Protein AF-A0A7C6W7N5-F1 (afdb_monomer_lite)

Sequence (291 aa):
MKKDTYYFSHDYNSRNDIKIQALLVEHGSAGYGVYWVIVEILHEEKARKLKLDDLTFVAIARQASTSVEQVKAIVECCLKYELFVEDEGCFFSKRVLGNIDKRIDISEKRAKAGRISAKKRKKTTSAKDNATSVEQNPTKESKVKESKVNSIVDTNVSTSDAAHPTQEKIDYRAIINFFNEETQGVFGKLVYPISDNRKKSILARIEDFGKDGFAEMVRKASRSDFLKGKVSDNFVAKFDWMIEPDNFQKILEGNYDNRIKGYGADNQSGDEELMQHIKQGIARGLQESAT

Radius of gyration: 30.44 Å; chains: 1; bounding box: 102×56×73 Å

pLDDT: mean 78.79, std 21.89, range [28.17, 97.81]

Secondary structure (DSSP, 8-state):
--------PPPTTGGGSHHHHHHHHHHHHHHHHHHHHHHHHHHH-TTS-EESSHHHHHHHHHHHTS-HHHHHHHHHHHHHTTSSEEETTEEE-HHHHHHHHHHHHHHHHHHHHHHHHHHHHHHHHTTTTTS----------------------------------------HHHHHHHHHHHHTTTT----SSPPHHHHHHHHHHHHHHHHHHHHHHHHHHHH-TTTTTSS-TT----H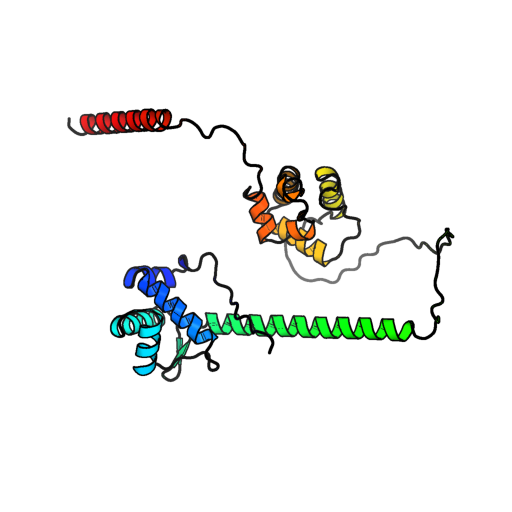HHHTSHHHHHHHHTTTTSPPP----S--SHHHHHHHHHHHHHHHHHHHHT--

Structure (mmCIF, N/CA/C/O backbone):
data_AF-A0A7C6W7N5-F1
#
_entry.id   AF-A0A7C6W7N5-F1
#
loop_
_atom_site.group_PDB
_atom_site.id
_atom_site.type_symbol
_atom_site.label_atom_id
_atom_site.label_alt_id
_atom_site.label_comp_id
_atom_site.label_asym_id
_atom_site.label_entity_id
_atom_site.label_seq_id
_atom_site.pdbx_PDB_ins_code
_atom_site.Cartn_x
_atom_site.Cartn_y
_atom_site.Cartn_z
_atom_site.occupancy
_atom_site.B_iso_or_equiv
_atom_site.auth_seq_id
_atom_site.auth_comp_id
_atom_site.auth_asym_id
_atom_site.auth_atom_id
_atom_site.pdbx_PDB_model_num
ATOM 1 N N . MET A 1 1 ? 20.834 18.553 7.197 1.00 41.00 1 MET A N 1
ATOM 2 C CA . M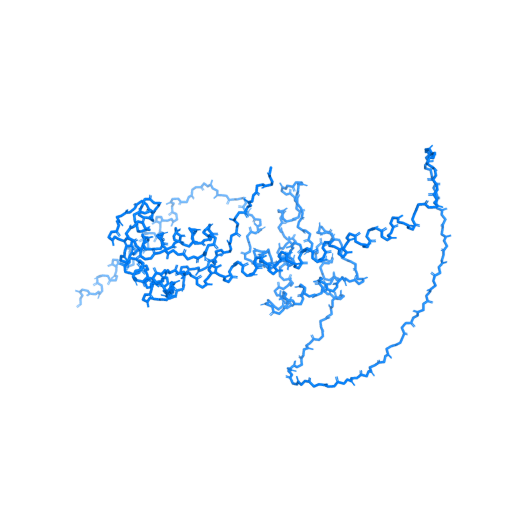ET A 1 1 ? 20.496 17.114 7.299 1.00 41.00 1 MET A CA 1
ATOM 3 C C . MET A 1 1 ? 19.563 16.762 6.152 1.00 41.00 1 MET A C 1
ATOM 5 O O . MET A 1 1 ? 18.696 17.573 5.846 1.00 41.00 1 MET A O 1
ATOM 9 N N . LYS A 1 2 ? 19.758 15.625 5.469 1.00 41.66 2 LYS A N 1
ATOM 10 C CA . LYS A 1 2 ? 18.753 15.142 4.508 1.00 41.66 2 LYS A CA 1
ATOM 11 C C . LYS A 1 2 ? 17.470 14.853 5.287 1.00 41.66 2 LYS A C 1
ATOM 13 O O . LYS A 1 2 ? 17.540 14.265 6.357 1.00 41.66 2 LYS A O 1
ATOM 18 N N . LYS A 1 3 ? 16.338 15.333 4.778 1.00 39.22 3 LYS A N 1
ATOM 19 C CA . LYS A 1 3 ? 15.025 15.102 5.377 1.00 39.22 3 LYS A CA 1
ATOM 20 C C . LYS A 1 3 ? 14.677 13.633 5.149 1.00 39.22 3 LYS A C 1
ATOM 22 O O . LYS A 1 3 ? 14.491 13.228 4.000 1.00 39.22 3 LYS A O 1
ATOM 27 N N . ASP A 1 4 ? 14.663 12.840 6.213 1.00 51.91 4 ASP A N 1
ATOM 28 C CA . ASP A 1 4 ? 14.217 11.455 6.121 1.00 51.91 4 ASP A CA 1
ATOM 29 C C . ASP A 1 4 ? 12.744 11.457 5.705 1.00 51.91 4 ASP A C 1
ATOM 31 O O . ASP A 1 4 ? 11.907 12.143 6.291 1.00 51.91 4 ASP A O 1
ATOM 35 N N . THR A 1 5 ? 12.446 10.771 4.603 1.00 53.56 5 THR A N 1
ATOM 36 C CA . THR A 1 5 ? 11.080 10.630 4.096 1.00 53.56 5 THR A CA 1
ATOM 37 C C . THR A 1 5 ? 10.565 9.276 4.554 1.00 53.56 5 THR A C 1
ATOM 39 O O . THR A 1 5 ? 10.989 8.235 4.048 1.00 53.56 5 THR A O 1
ATOM 42 N N . TYR A 1 6 ? 9.674 9.287 5.539 1.00 66.12 6 TYR A N 1
ATOM 43 C CA . TYR A 1 6 ? 9.113 8.083 6.137 1.00 66.12 6 TYR A CA 1
ATOM 44 C C . TYR A 1 6 ? 7.903 7.615 5.316 1.00 66.12 6 TYR A C 1
ATOM 46 O O . TYR A 1 6 ? 6.769 7.971 5.600 1.00 66.12 6 TYR A O 1
ATOM 54 N N . TYR A 1 7 ? 8.149 6.833 4.260 1.00 70.06 7 TYR A N 1
ATOM 55 C CA . TYR A 1 7 ? 7.098 6.256 3.407 1.00 70.06 7 TYR A CA 1
ATOM 56 C C . TYR A 1 7 ? 7.029 4.735 3.557 1.00 70.06 7 TYR A C 1
ATOM 58 O O . TYR A 1 7 ? 7.998 4.035 3.246 1.00 70.06 7 TYR A O 1
ATOM 66 N N . PHE A 1 8 ? 5.926 4.184 4.074 1.00 72.44 8 PHE A N 1
ATOM 67 C CA . PHE A 1 8 ? 5.654 2.737 4.040 1.00 72.44 8 PHE A CA 1
ATOM 68 C C . PHE A 1 8 ? 4.462 2.437 3.134 1.00 72.44 8 PHE A C 1
ATOM 70 O O . PHE A 1 8 ? 3.580 3.270 2.953 1.00 72.44 8 PHE A O 1
ATOM 77 N N . SER A 1 9 ? 4.448 1.235 2.558 1.00 67.44 9 SER A N 1
ATOM 78 C CA . SER A 1 9 ? 3.340 0.786 1.724 1.00 67.44 9 SER A CA 1
ATOM 79 C C . SER A 1 9 ? 2.097 0.535 2.578 1.00 67.44 9 SER A C 1
ATOM 81 O O . SER A 1 9 ? 2.103 -0.293 3.499 1.00 67.44 9 SER A O 1
ATOM 83 N N . HIS A 1 10 ? 1.021 1.232 2.237 1.00 70.94 10 HIS A N 1
ATOM 84 C CA . HIS A 1 10 ? -0.330 0.907 2.663 1.00 70.94 10 HIS A CA 1
ATOM 85 C C . HIS A 1 10 ? -0.983 0.076 1.556 1.00 70.94 10 HIS A C 1
ATOM 87 O O . HIS A 1 10 ? -0.873 0.419 0.378 1.00 70.94 10 HIS A O 1
ATOM 93 N N . ASP A 1 11 ? -1.642 -1.024 1.914 1.00 71.12 11 ASP A N 1
ATOM 94 C CA . ASP A 1 11 ? -2.265 -1.882 0.906 1.00 71.12 11 ASP A CA 1
ATOM 95 C C . ASP A 1 11 ? -3.484 -1.158 0.340 1.00 71.12 11 ASP A C 1
ATOM 97 O O . ASP A 1 11 ? -4.287 -0.616 1.099 1.00 71.12 11 ASP A O 1
ATOM 101 N N . TYR A 1 12 ? -3.633 -1.144 -0.983 1.00 63.97 12 TYR A N 1
ATOM 102 C CA . TYR A 1 12 ? -4.755 -0.472 -1.648 1.00 63.97 12 TYR A CA 1
ATOM 103 C C . TYR A 1 12 ? -6.120 -0.953 -1.114 1.00 63.97 12 TYR A C 1
ATOM 105 O O . TYR A 1 12 ? -7.027 -0.152 -0.912 1.00 63.97 12 TYR A O 1
ATOM 113 N N . ASN A 1 13 ? -6.212 -2.243 -0.771 1.00 75.69 13 ASN A N 1
ATOM 114 C CA . ASN A 1 13 ? -7.407 -2.899 -0.242 1.00 75.69 13 ASN A CA 1
ATOM 115 C C . ASN A 1 13 ? -7.267 -3.317 1.232 1.00 75.69 13 ASN A C 1
ATOM 117 O O . ASN A 1 13 ? -7.861 -4.314 1.629 1.00 75.69 13 ASN A O 1
ATOM 121 N N . SER A 1 14 ? -6.500 -2.594 2.060 1.00 76.06 14 SER A N 1
ATOM 122 C CA . SER A 1 14 ? -6.325 -2.956 3.484 1.00 76.06 14 SER A CA 1
ATOM 123 C C . SER A 1 14 ? -7.652 -3.102 4.239 1.00 76.06 14 SER A C 1
ATOM 125 O O . SER A 1 14 ? -7.761 -3.911 5.153 1.00 76.06 14 SER A O 1
ATOM 127 N N . ARG A 1 15 ? -8.686 -2.360 3.820 1.00 78.44 15 ARG A N 1
ATOM 128 C CA . ARG A 1 15 ? -10.040 -2.473 4.370 1.00 78.44 15 ARG A CA 1
ATOM 129 C C . ARG A 1 15 ? -10.672 -3.835 4.110 1.00 78.44 15 ARG A C 1
ATOM 131 O O . ARG A 1 15 ? -11.497 -4.234 4.907 1.00 78.44 15 ARG A O 1
ATOM 138 N N . ASN A 1 16 ? -10.309 -4.546 3.046 1.00 83.12 16 ASN A N 1
ATOM 139 C CA . ASN A 1 16 ? -10.903 -5.843 2.704 1.00 83.12 16 ASN A CA 1
ATOM 140 C C . ASN A 1 16 ? -10.276 -7.015 3.480 1.00 83.12 16 ASN A C 1
ATOM 142 O O . ASN A 1 16 ? -10.734 -8.145 3.331 1.00 83.12 16 ASN A O 1
ATOM 146 N N . ASP A 1 17 ? -9.239 -6.775 4.289 1.00 88.12 17 ASP A N 1
ATOM 147 C CA . ASP A 1 17 ? -8.687 -7.796 5.181 1.00 88.12 17 ASP A CA 1
ATOM 148 C C . ASP A 1 17 ? -9.747 -8.204 6.217 1.00 88.12 17 ASP A C 1
ATOM 150 O O . ASP A 1 17 ? -10.338 -7.351 6.879 1.00 88.12 17 ASP A O 1
ATOM 154 N N . ILE A 1 18 ? -9.983 -9.509 6.373 1.00 90.69 18 ILE A N 1
ATOM 155 C CA . ILE A 1 18 ? -11.010 -10.065 7.269 1.00 90.69 18 ILE A CA 1
ATOM 156 C C . ILE A 1 18 ? -10.797 -9.604 8.721 1.00 90.69 18 ILE A C 1
ATOM 158 O O . ILE A 1 18 ? -11.766 -9.320 9.421 1.00 90.69 18 ILE A O 1
ATOM 162 N N . LYS A 1 19 ? -9.543 -9.467 9.171 1.00 93.25 19 LYS A N 1
ATOM 163 C CA . LYS A 1 19 ? -9.202 -8.995 10.523 1.00 93.25 19 LYS A CA 1
ATOM 164 C C . LYS A 1 19 ? -9.544 -7.515 10.698 1.00 93.25 19 LYS A C 1
ATOM 166 O O . LYS A 1 19 ? -10.045 -7.105 11.742 1.00 93.25 19 LYS A O 1
ATOM 171 N N . ILE A 1 20 ? -9.321 -6.718 9.654 1.00 93.50 20 ILE A N 1
ATOM 172 C CA . ILE A 1 20 ? -9.689 -5.298 9.627 1.00 93.50 20 ILE A CA 1
ATOM 173 C C . ILE A 1 20 ? -11.208 -5.122 9.530 1.00 93.50 20 ILE A C 1
ATOM 175 O O . ILE A 1 20 ? -11.759 -4.244 10.188 1.00 93.50 20 ILE A O 1
ATOM 179 N N . GLN A 1 21 ? -11.899 -5.966 8.765 1.00 92.94 21 GLN A N 1
ATOM 180 C CA . GLN A 1 21 ? -13.362 -5.999 8.715 1.00 92.94 21 GLN A CA 1
ATOM 181 C C . GLN A 1 21 ? -13.957 -6.347 10.083 1.00 92.94 21 GLN A C 1
ATOM 183 O O . GLN A 1 21 ? -14.880 -5.673 10.530 1.00 92.94 21 GLN A O 1
ATOM 188 N N . ALA A 1 22 ? -13.390 -7.325 10.795 1.00 94.00 22 ALA A N 1
ATOM 189 C CA . ALA A 1 22 ? -13.811 -7.653 12.156 1.00 94.00 22 ALA A CA 1
ATOM 190 C C . ALA A 1 22 ? -13.631 -6.461 13.116 1.00 94.00 22 ALA A C 1
ATOM 192 O O . ALA A 1 22 ? -14.546 -6.126 13.868 1.00 94.00 22 ALA A O 1
ATOM 193 N N . LEU A 1 23 ? -12.499 -5.753 13.023 1.00 95.31 23 LEU A N 1
ATOM 194 C CA . LEU A 1 23 ? -12.259 -4.527 13.789 1.00 95.31 23 LEU A CA 1
ATOM 195 C C . LEU A 1 23 ? -13.272 -3.415 13.454 1.00 95.31 23 LEU A C 1
ATOM 197 O O . LEU A 1 23 ? -13.742 -2.710 14.348 1.00 95.31 23 LEU A O 1
ATOM 201 N N . LEU A 1 24 ? -13.622 -3.260 12.174 1.00 93.88 24 LEU A N 1
ATOM 202 C CA . LEU A 1 24 ? -14.628 -2.302 11.708 1.00 93.88 24 LEU A CA 1
ATOM 203 C C . LEU A 1 24 ? -16.029 -2.634 12.235 1.00 93.88 24 LEU A C 1
ATOM 205 O O . LEU A 1 24 ? -16.777 -1.715 12.554 1.00 93.88 24 LEU A O 1
ATOM 209 N N . VAL A 1 25 ? -16.387 -3.914 12.350 1.00 95.06 25 VAL A N 1
ATOM 210 C CA . VAL A 1 25 ? -17.680 -4.333 12.915 1.00 95.06 25 VAL A CA 1
ATOM 211 C C . VAL A 1 25 ? -17.770 -3.983 14.404 1.00 95.06 25 VAL A C 1
ATOM 213 O O . VAL A 1 25 ? -18.805 -3.485 14.839 1.00 95.06 25 VAL A O 1
ATOM 216 N N . GLU A 1 26 ? -16.703 -4.198 15.181 1.00 94.94 26 GLU A N 1
ATOM 217 C CA . GLU A 1 26 ? -16.727 -3.963 16.635 1.00 94.94 26 GLU A CA 1
ATOM 218 C C . GLU A 1 26 ? -16.552 -2.489 17.026 1.00 94.94 26 GLU A C 1
ATOM 220 O O . GLU A 1 26 ? -17.187 -2.013 17.966 1.00 94.94 26 GLU A O 1
ATOM 225 N N . HIS A 1 27 ? -15.698 -1.751 16.314 1.00 95.25 27 HIS A N 1
ATOM 226 C CA . HIS A 1 27 ? -15.277 -0.403 16.716 1.00 95.25 27 HIS A CA 1
ATOM 227 C C . HIS A 1 27 ? -15.507 0.671 15.645 1.00 95.25 27 HIS A C 1
ATOM 229 O O . HIS A 1 27 ? -15.129 1.834 15.836 1.00 95.25 27 HIS A O 1
ATOM 235 N N . GLY A 1 28 ? -16.117 0.312 14.513 1.00 93.88 28 GLY A N 1
ATOM 236 C CA . GLY A 1 28 ? -16.382 1.227 13.410 1.00 93.88 28 GLY A CA 1
ATOM 237 C C . GLY A 1 28 ? -15.113 1.854 12.829 1.00 93.88 28 GLY A C 1
ATOM 238 O O . GLY A 1 28 ? -13.989 1.373 12.996 1.00 93.88 28 GLY A O 1
ATOM 239 N N . SER A 1 29 ? -15.288 2.999 12.171 1.00 92.75 29 SER A N 1
ATOM 240 C CA . SER A 1 29 ? -14.180 3.773 11.596 1.00 92.75 29 SER A CA 1
ATOM 241 C C . SER A 1 29 ? -13.164 4.249 12.641 1.00 92.75 29 SER A C 1
ATOM 243 O O . SER A 1 29 ? -12.000 4.451 12.299 1.00 92.75 29 SER A O 1
ATOM 245 N N . ALA A 1 30 ? -13.579 4.406 13.904 1.00 94.06 30 ALA A N 1
ATOM 246 C CA . ALA A 1 30 ? -12.682 4.770 14.998 1.00 94.06 30 ALA A CA 1
ATOM 247 C C . ALA A 1 30 ? -11.653 3.661 15.266 1.00 94.06 30 ALA A C 1
ATOM 249 O O . ALA A 1 30 ? -10.465 3.956 15.365 1.00 94.06 30 ALA A O 1
ATOM 250 N N . GLY A 1 31 ? -12.083 2.392 15.277 1.00 95.31 31 GLY A N 1
ATOM 251 C CA . GLY A 1 31 ? -11.190 1.231 15.359 1.00 95.31 31 GLY A CA 1
ATOM 252 C C . GLY A 1 31 ? -10.128 1.235 14.267 1.00 95.31 31 GLY A C 1
ATOM 253 O O . GLY A 1 31 ? -8.932 1.155 14.545 1.00 95.31 31 GLY A O 1
ATOM 254 N N . TYR A 1 32 ? -10.568 1.418 13.021 1.00 94.44 32 TYR A N 1
ATOM 255 C CA . TYR A 1 32 ? -9.675 1.499 11.866 1.00 94.44 32 TYR A CA 1
ATOM 256 C C . TYR A 1 32 ? -8.672 2.656 11.979 1.00 94.44 32 TYR A C 1
ATOM 258 O O . TYR A 1 32 ? -7.483 2.464 11.736 1.00 94.44 32 TYR A O 1
ATOM 266 N N . GLY A 1 33 ? -9.132 3.847 12.370 1.00 94.62 33 GLY A N 1
ATOM 267 C CA . GLY A 1 33 ? -8.269 5.016 12.551 1.00 94.62 33 GLY A CA 1
ATOM 268 C C . GLY A 1 33 ? -7.218 4.808 13.642 1.00 94.62 33 GLY A C 1
ATOM 269 O O . GLY A 1 33 ? -6.033 5.021 13.398 1.00 94.62 33 GLY A O 1
ATOM 270 N N . VAL A 1 34 ? -7.632 4.327 14.817 1.00 96.81 34 VAL A N 1
ATOM 271 C CA . VAL A 1 34 ? -6.728 4.046 15.946 1.00 96.81 34 VAL A CA 1
ATOM 272 C C . VAL A 1 34 ? -5.697 2.981 15.573 1.00 96.81 34 VAL A C 1
ATOM 274 O O . VAL A 1 34 ? -4.518 3.154 15.874 1.00 96.81 34 VAL A O 1
ATOM 277 N N . TYR A 1 35 ? -6.098 1.919 14.867 1.00 95.69 35 TYR A N 1
ATOM 278 C CA . TYR A 1 35 ? -5.165 0.912 14.357 1.00 95.69 35 TYR A CA 1
ATOM 279 C C . TYR A 1 35 ? -4.052 1.543 13.506 1.00 95.69 35 TYR A C 1
ATOM 281 O O . TYR A 1 35 ? -2.876 1.250 13.725 1.00 95.69 35 TYR A O 1
ATOM 289 N N . TRP A 1 36 ? -4.395 2.443 12.577 1.00 94.00 36 TRP A N 1
ATOM 290 C CA . TRP A 1 36 ? -3.395 3.111 11.738 1.00 94.00 36 TRP A CA 1
ATOM 291 C C . TRP A 1 36 ? -2.496 4.065 12.516 1.00 94.00 36 TRP A C 1
ATOM 293 O O . TRP A 1 36 ? -1.286 4.023 12.307 1.00 94.00 36 TRP A O 1
ATOM 303 N N . VAL A 1 37 ? -3.042 4.829 13.466 1.00 95.38 37 VAL A N 1
ATOM 304 C CA . VAL A 1 37 ? -2.238 5.670 14.371 1.00 95.38 37 VAL A CA 1
ATOM 305 C C . VAL A 1 37 ? -1.207 4.820 15.119 1.00 95.38 37 VAL A C 1
ATOM 307 O O . VAL A 1 37 ? -0.030 5.163 15.173 1.00 95.38 37 VAL A O 1
ATOM 310 N N . ILE A 1 38 ? -1.608 3.662 15.643 1.00 96.38 38 ILE A N 1
ATOM 311 C CA . ILE A 1 38 ? -0.690 2.746 16.332 1.00 96.38 38 ILE A CA 1
ATOM 312 C C . ILE A 1 38 ? 0.377 2.201 15.373 1.00 96.38 38 ILE A C 1
ATOM 314 O O . ILE A 1 38 ? 1.555 2.137 15.727 1.00 96.38 38 ILE A O 1
ATOM 318 N N . VAL A 1 39 ? -0.008 1.815 14.154 1.00 94.12 39 VAL A N 1
ATOM 319 C CA . VAL A 1 39 ? 0.938 1.351 13.128 1.00 94.12 39 VAL A CA 1
ATOM 320 C C . VAL A 1 39 ? 1.954 2.440 12.781 1.00 94.12 39 VAL A C 1
ATOM 322 O O . VAL A 1 39 ? 3.128 2.119 12.602 1.00 94.12 39 VAL A O 1
ATOM 325 N N . GLU A 1 40 ? 1.540 3.701 12.692 1.00 92.81 40 GLU A N 1
ATOM 326 C CA . GLU A 1 40 ? 2.429 4.844 12.456 1.00 92.81 40 GLU A CA 1
ATOM 327 C C . GLU A 1 40 ? 3.433 5.010 13.601 1.00 92.81 40 GLU A C 1
ATOM 329 O O . GLU A 1 40 ? 4.639 4.981 13.349 1.00 92.81 40 GLU A O 1
ATOM 334 N N . ILE A 1 41 ? 2.959 5.039 14.852 1.00 93.81 41 ILE A N 1
ATOM 335 C CA . ILE A 1 41 ? 3.816 5.121 16.047 1.00 93.81 41 ILE A CA 1
ATOM 336 C C . ILE A 1 41 ? 4.835 3.967 16.068 1.00 93.81 41 ILE A C 1
ATOM 338 O O . ILE A 1 41 ? 6.022 4.180 16.313 1.00 93.81 41 ILE A O 1
ATOM 342 N N . LEU A 1 42 ? 4.413 2.738 15.752 1.00 94.12 42 LEU A N 1
ATOM 343 C CA . LEU A 1 42 ? 5.306 1.573 15.696 1.00 94.12 42 LEU A CA 1
ATOM 344 C C . LEU A 1 42 ? 6.403 1.692 14.623 1.00 94.12 42 LEU A C 1
ATOM 346 O O . LEU A 1 42 ? 7.465 1.090 14.783 1.00 94.12 42 LEU A O 1
ATOM 350 N N . HIS A 1 43 ? 6.165 2.423 13.527 1.00 89.31 43 HIS A N 1
ATOM 351 C CA . HIS A 1 43 ? 7.198 2.688 12.518 1.00 89.31 43 HIS A CA 1
ATOM 352 C C . HIS A 1 43 ? 8.194 3.768 12.965 1.00 89.31 43 HIS A C 1
ATOM 354 O O . HIS A 1 43 ? 9.328 3.764 12.479 1.00 89.31 43 HIS A O 1
ATOM 360 N N . GLU A 1 44 ? 7.781 4.691 13.836 1.00 87.75 44 GLU A N 1
ATOM 361 C CA . GLU A 1 44 ? 8.644 5.732 14.407 1.00 87.75 44 GLU A CA 1
ATOM 362 C C . GLU A 1 44 ? 9.499 5.198 15.562 1.00 87.75 44 GLU A C 1
ATOM 364 O O . GLU A 1 44 ? 10.662 5.584 15.719 1.00 87.75 44 GLU A O 1
ATOM 369 N N . GLU A 1 45 ? 8.945 4.271 16.342 1.00 87.94 45 GLU A N 1
ATOM 370 C CA . GLU A 1 45 ? 9.609 3.692 17.501 1.00 87.94 45 GLU A CA 1
ATOM 371 C C . GLU A 1 45 ? 10.777 2.779 17.092 1.00 87.94 45 GLU A C 1
ATOM 373 O O . GLU A 1 45 ? 10.628 1.829 16.319 1.00 87.94 45 GLU A O 1
ATOM 378 N N . LYS A 1 46 ? 11.966 3.000 17.666 1.00 84.94 46 LYS A N 1
ATOM 379 C CA . LYS A 1 46 ? 13.179 2.233 17.309 1.00 84.94 46 LYS A CA 1
ATOM 380 C C . LYS A 1 46 ? 13.053 0.761 17.694 1.00 84.94 46 LYS A C 1
ATOM 382 O O . LYS A 1 46 ? 13.509 -0.128 16.964 1.00 84.94 46 LYS A O 1
ATOM 387 N N . ALA A 1 47 ? 12.428 0.507 18.843 1.00 86.38 47 ALA A N 1
ATOM 388 C CA . ALA A 1 47 ? 12.158 -0.843 19.317 1.00 86.38 47 ALA A CA 1
ATOM 389 C C . ALA A 1 47 ? 11.098 -1.558 18.464 1.00 86.38 47 ALA A C 1
ATOM 391 O O . ALA A 1 47 ? 11.080 -2.787 18.455 1.00 86.38 47 ALA A O 1
ATOM 392 N N . ARG A 1 48 ? 10.271 -0.813 17.706 1.00 90.31 48 ARG A N 1
ATOM 393 C CA . ARG A 1 48 ? 9.152 -1.323 16.887 1.00 90.31 48 ARG A CA 1
ATOM 394 C C . ARG A 1 48 ? 8.123 -2.110 17.703 1.00 90.31 48 ARG A C 1
ATOM 396 O O . ARG A 1 48 ? 7.423 -2.968 17.170 1.00 90.31 48 ARG A O 1
ATOM 403 N N . LYS A 1 49 ? 8.073 -1.826 19.002 1.00 94.69 49 LYS A N 1
ATOM 404 C CA . LYS A 1 49 ? 7.166 -2.396 19.993 1.00 94.69 49 LYS A CA 1
ATOM 405 C C . LYS A 1 49 ? 6.715 -1.267 20.912 1.00 94.69 49 LYS A C 1
ATOM 407 O O . LYS A 1 49 ? 7.494 -0.352 21.173 1.00 94.69 49 LYS A O 1
ATOM 412 N N . LEU A 1 50 ? 5.493 -1.357 21.412 1.00 95.31 50 LEU A N 1
ATOM 413 C CA . LEU A 1 50 ? 4.929 -0.439 22.398 1.00 95.31 50 LEU A CA 1
ATOM 414 C C . LEU A 1 50 ? 4.598 -1.200 23.675 1.00 95.31 50 LEU A C 1
ATOM 416 O O . LEU A 1 50 ? 4.240 -2.369 23.604 1.00 95.31 50 LEU A O 1
ATOM 420 N N . LYS A 1 51 ? 4.724 -0.562 24.838 1.00 96.38 51 LYS A N 1
ATOM 421 C CA . LYS A 1 51 ? 4.404 -1.205 26.117 1.00 96.38 51 LYS A CA 1
ATOM 422 C C . LYS A 1 51 ? 2.892 -1.329 26.295 1.00 96.38 51 LYS A C 1
ATOM 424 O O . LYS A 1 51 ? 2.142 -0.448 25.887 1.00 96.38 51 LYS A O 1
ATOM 429 N N . LEU A 1 52 ? 2.447 -2.401 26.942 1.00 95.31 52 LEU A N 1
ATOM 430 C CA . LEU A 1 52 ? 1.069 -2.546 27.412 1.00 95.31 52 LEU A CA 1
ATOM 431 C C . LEU A 1 52 ? 0.925 -1.868 28.781 1.00 95.31 52 LEU A C 1
ATOM 433 O O . LEU A 1 52 ? 0.741 -2.525 29.801 1.00 95.31 52 LEU A O 1
ATOM 437 N N . ASP A 1 53 ? 1.065 -0.541 28.808 1.00 95.62 53 ASP A N 1
ATOM 438 C CA . ASP A 1 53 ? 0.906 0.272 30.014 1.00 95.62 53 ASP A CA 1
ATOM 439 C C . ASP A 1 53 ? -0.055 1.453 29.806 1.00 95.62 53 ASP A C 1
ATOM 441 O O . ASP A 1 53 ? -0.356 1.876 28.686 1.00 95.62 53 ASP A O 1
ATOM 445 N N . ASP A 1 54 ? -0.553 2.000 30.917 1.00 95.44 54 ASP A N 1
ATOM 446 C CA . ASP A 1 54 ? -1.514 3.107 30.895 1.00 95.44 54 ASP A CA 1
ATOM 447 C C . ASP A 1 54 ? -0.957 4.355 30.205 1.00 95.44 54 ASP A C 1
ATOM 449 O O . ASP A 1 54 ? -1.690 5.061 29.511 1.00 95.44 54 ASP A O 1
ATOM 453 N N . LEU A 1 55 ? 0.347 4.610 30.342 1.00 96.19 55 LEU A N 1
ATOM 454 C CA . LEU A 1 55 ? 0.997 5.754 29.708 1.00 96.19 55 LEU A CA 1
ATOM 455 C C . LEU A 1 55 ? 0.944 5.649 28.179 1.00 96.19 55 LEU A C 1
ATOM 457 O O . LEU A 1 55 ? 0.645 6.637 27.503 1.00 96.19 55 LEU A O 1
ATOM 461 N N . THR A 1 56 ? 1.182 4.454 27.636 1.00 96.06 56 THR A N 1
ATOM 462 C CA . THR A 1 56 ? 1.086 4.183 26.200 1.00 96.06 56 THR A CA 1
ATOM 463 C C . THR A 1 56 ? -0.341 4.397 25.704 1.00 96.06 56 THR A C 1
ATOM 465 O O . THR A 1 56 ? -0.543 5.077 24.695 1.00 96.06 56 THR A O 1
ATOM 468 N N . PHE A 1 57 ? -1.348 3.907 26.432 1.00 97.56 57 PHE A N 1
ATOM 469 C CA . PHE A 1 57 ? -2.747 4.110 26.049 1.00 97.56 57 PHE A CA 1
ATOM 470 C C . PHE A 1 57 ? -3.158 5.587 26.077 1.00 97.56 57 PHE A C 1
ATOM 472 O O . PHE A 1 57 ? -3.817 6.048 25.146 1.00 97.56 57 PHE A O 1
ATOM 479 N N . VAL A 1 58 ? -2.712 6.358 27.076 1.00 97.62 58 VAL A N 1
ATOM 480 C CA . VAL A 1 58 ? -2.934 7.815 27.139 1.00 97.62 58 VAL A CA 1
ATOM 481 C C . VAL A 1 58 ? -2.284 8.530 25.949 1.00 97.62 58 VAL A C 1
ATOM 483 O O . VAL A 1 58 ? -2.896 9.415 25.343 1.00 97.62 58 VAL A O 1
ATOM 486 N N . ALA A 1 59 ? -1.064 8.141 25.573 1.00 96.62 59 ALA A N 1
ATOM 487 C CA . ALA A 1 59 ? -0.359 8.735 24.440 1.00 96.62 59 ALA A CA 1
ATOM 488 C C . ALA A 1 59 ? -1.055 8.451 23.096 1.00 96.62 59 ALA A C 1
ATOM 490 O O . ALA A 1 59 ? -1.150 9.349 22.254 1.00 96.62 59 ALA A O 1
ATOM 491 N N . ILE A 1 60 ? -1.566 7.232 22.897 1.00 96.81 60 ILE A N 1
ATOM 492 C CA . ILE A 1 60 ? -2.333 6.859 21.699 1.00 96.81 60 ILE A CA 1
ATOM 493 C C . ILE A 1 60 ? -3.676 7.594 21.677 1.00 96.81 60 ILE A C 1
ATOM 495 O O . ILE A 1 60 ? -4.040 8.158 20.648 1.00 96.81 60 ILE A O 1
ATOM 499 N N . ALA A 1 61 ? -4.384 7.651 22.808 1.00 97.19 61 ALA A N 1
ATOM 500 C CA . ALA A 1 61 ? -5.679 8.322 22.935 1.00 97.19 61 ALA A CA 1
ATOM 501 C C . ALA A 1 61 ? -5.595 9.799 22.523 1.00 97.19 61 ALA A C 1
ATOM 503 O O . ALA A 1 61 ? -6.412 10.281 21.736 1.00 97.19 61 ALA A O 1
ATOM 504 N N . ARG A 1 62 ? -4.537 10.496 22.962 1.00 97.06 62 ARG A N 1
ATOM 505 C CA . ARG A 1 62 ? -4.255 11.878 22.553 1.00 97.06 62 ARG A CA 1
ATOM 506 C C . ARG A 1 62 ? -4.038 12.016 21.044 1.00 97.06 62 ARG A C 1
ATOM 508 O O . ARG A 1 62 ? -4.542 12.964 20.453 1.00 97.06 62 ARG A O 1
ATOM 515 N N . GLN A 1 63 ? -3.273 11.115 20.430 1.00 95.25 63 GLN A N 1
ATOM 516 C CA . GLN A 1 63 ? -2.954 11.187 18.998 1.00 95.25 63 GLN A CA 1
ATOM 517 C C . GLN A 1 63 ? -4.158 10.836 18.122 1.00 95.25 63 GLN A C 1
ATOM 519 O O . GLN A 1 63 ? -4.431 11.518 17.139 1.00 95.25 63 GLN A O 1
ATOM 524 N N . ALA A 1 64 ? -4.919 9.819 18.518 1.00 94.12 64 ALA A N 1
ATOM 525 C CA . ALA A 1 64 ? -6.116 9.382 17.814 1.00 94.12 64 ALA A CA 1
ATOM 526 C C . ALA A 1 64 ? -7.367 10.217 18.147 1.00 94.12 64 ALA A C 1
ATOM 528 O O . ALA A 1 64 ? -8.431 9.958 17.592 1.00 94.12 64 ALA A O 1
ATOM 529 N N . SER A 1 65 ? -7.249 11.220 19.028 1.00 94.75 65 SER A N 1
ATOM 530 C CA . SER A 1 65 ? -8.360 12.073 19.479 1.00 94.75 65 SER A CA 1
ATOM 531 C C . SER A 1 65 ? -9.557 11.267 20.002 1.00 94.75 65 SER A C 1
ATOM 533 O O . SER A 1 65 ? -10.701 11.502 19.620 1.00 94.75 65 SER A O 1
ATOM 535 N N . THR A 1 66 ? -9.284 10.293 20.872 1.00 95.38 66 THR A N 1
ATOM 536 C CA . THR A 1 66 ? -10.293 9.399 21.457 1.00 95.38 66 THR A CA 1
ATOM 537 C C . THR A 1 66 ? -10.044 9.156 22.956 1.00 95.38 66 THR A C 1
ATOM 539 O O . THR A 1 66 ? -9.082 9.670 23.524 1.00 95.38 66 THR A O 1
ATOM 542 N N . SER A 1 67 ? -10.933 8.411 23.616 1.00 97.00 67 SER A N 1
ATOM 543 C CA . SER A 1 67 ? -10.833 8.015 25.024 1.00 97.00 67 SER A CA 1
ATOM 544 C C . SER A 1 67 ? -9.836 6.872 25.240 1.00 97.00 67 SER A C 1
ATOM 546 O O . SER A 1 67 ? -9.607 6.044 24.355 1.00 97.00 67 SER A O 1
ATOM 548 N N . VAL A 1 68 ? -9.253 6.802 26.439 1.00 97.50 68 VAL A N 1
ATOM 549 C CA . VAL A 1 68 ? -8.297 5.746 26.814 1.00 97.50 68 VAL A CA 1
ATOM 550 C C . VAL A 1 68 ? -8.988 4.383 26.838 1.00 97.50 68 VAL A C 1
ATOM 552 O O . VAL A 1 68 ? -8.412 3.390 26.405 1.00 97.50 68 VAL A O 1
ATOM 555 N N . GLU A 1 69 ? -10.242 4.344 27.282 1.00 97.38 69 GLU A N 1
ATOM 556 C CA . GLU A 1 69 ? -11.084 3.151 27.331 1.00 97.38 69 GLU A CA 1
ATOM 557 C C . GLU A 1 69 ? -11.316 2.589 25.925 1.00 97.38 69 GLU A C 1
ATOM 559 O O . GLU A 1 69 ? -11.179 1.385 25.707 1.00 97.38 69 GLU A O 1
ATOM 564 N N . GLN A 1 70 ? -11.591 3.462 24.948 1.00 96.88 70 GLN A N 1
ATOM 565 C CA . GLN A 1 70 ? -11.759 3.045 23.559 1.00 96.88 70 GLN A CA 1
ATOM 566 C C . GLN A 1 70 ? -10.445 2.527 22.960 1.00 96.88 70 GLN A C 1
ATOM 568 O O . GLN A 1 70 ? -10.464 1.517 22.259 1.00 96.88 70 GLN A O 1
ATOM 573 N N . VAL A 1 71 ? -9.303 3.160 23.258 1.00 97.81 71 VAL A N 1
ATOM 574 C CA . VAL A 1 71 ? -7.991 2.651 22.819 1.00 97.81 71 VAL A CA 1
ATOM 575 C C . VAL A 1 71 ? -7.706 1.275 23.411 1.00 97.81 71 VAL A C 1
ATOM 577 O O . VAL A 1 71 ? -7.305 0.388 22.664 1.00 97.81 71 VAL A O 1
ATOM 580 N N . LYS A 1 72 ? -7.927 1.081 24.718 1.00 97.69 72 LYS A N 1
ATOM 581 C CA . LYS A 1 72 ? -7.726 -0.215 25.385 1.00 97.69 72 LYS A CA 1
ATOM 582 C C . LYS A 1 72 ? -8.546 -1.311 24.706 1.00 97.69 72 LYS A C 1
ATOM 584 O O . LYS A 1 72 ? -7.970 -2.300 24.264 1.00 97.69 72 LYS A O 1
ATOM 589 N N . ALA A 1 73 ? -9.844 -1.073 24.505 1.00 97.56 73 ALA A N 1
ATOM 590 C CA . ALA A 1 73 ? -10.729 -2.023 23.834 1.00 97.56 73 ALA A CA 1
ATOM 591 C C . ALA A 1 73 ? -10.265 -2.348 22.398 1.00 97.56 73 ALA A C 1
ATOM 593 O O . ALA A 1 73 ? -10.238 -3.510 21.998 1.00 97.56 73 ALA A O 1
ATOM 594 N N . ILE A 1 74 ? -9.825 -1.340 21.636 1.00 97.69 74 ILE A N 1
ATOM 595 C CA . ILE A 1 74 ? -9.310 -1.534 20.272 1.00 97.69 74 ILE A CA 1
ATOM 596 C C . ILE A 1 74 ? -7.998 -2.325 20.270 1.00 97.69 74 ILE A C 1
ATOM 598 O O . ILE A 1 74 ? -7.811 -3.182 19.407 1.00 97.69 74 ILE A O 1
ATOM 602 N N . VAL A 1 75 ? -7.078 -2.055 21.202 1.00 97.44 75 VAL A N 1
ATOM 603 C CA . VAL A 1 75 ? -5.808 -2.791 21.303 1.00 97.44 75 VAL A CA 1
ATOM 604 C C . VAL A 1 75 ? -6.069 -4.249 21.670 1.00 97.44 75 VAL A C 1
ATOM 606 O O . VAL A 1 75 ? -5.521 -5.133 21.015 1.00 97.44 75 VAL A O 1
ATOM 609 N N . GLU A 1 76 ? -6.949 -4.513 22.636 1.00 97.19 76 GLU A N 1
ATOM 610 C CA . GLU A 1 76 ? -7.383 -5.868 23.000 1.00 97.19 76 GLU A CA 1
ATOM 611 C C . GLU A 1 76 ? -8.005 -6.604 21.804 1.00 97.19 76 GLU A C 1
ATOM 613 O O . GLU A 1 76 ? -7.636 -7.741 21.505 1.00 97.19 76 GLU A O 1
ATOM 618 N N . CYS A 1 77 ? -8.884 -5.933 21.056 1.00 96.81 77 CYS A N 1
ATOM 619 C CA . CYS A 1 77 ? -9.477 -6.451 19.824 1.00 96.81 77 CYS A CA 1
ATOM 620 C C . CYS A 1 77 ? -8.406 -6.761 18.758 1.00 96.81 77 CYS A C 1
ATOM 622 O O . CYS A 1 77 ? -8.412 -7.824 18.133 1.00 96.81 77 CYS A O 1
ATOM 624 N N . CYS A 1 78 ? -7.419 -5.877 18.590 1.00 96.94 78 CYS A N 1
ATOM 625 C CA . CYS A 1 78 ? -6.314 -6.080 17.655 1.00 96.94 78 CYS A CA 1
ATOM 626 C C . CYS A 1 78 ? -5.393 -7.239 18.062 1.00 96.94 78 CYS A C 1
ATOM 628 O O . CYS A 1 78 ? -4.876 -7.928 17.182 1.00 96.94 78 CYS A O 1
ATOM 630 N N . LEU A 1 79 ? -5.181 -7.471 19.361 1.00 96.50 79 LEU A N 1
ATOM 631 C CA . LEU A 1 79 ? -4.454 -8.640 19.865 1.00 96.50 79 LEU A CA 1
ATOM 632 C C . LEU A 1 79 ? -5.253 -9.924 19.607 1.00 96.50 79 LEU A C 1
ATOM 634 O O . LEU A 1 79 ? -4.716 -10.881 19.054 1.00 96.50 79 LEU A O 1
ATOM 638 N N . LYS A 1 80 ? -6.558 -9.912 19.904 1.00 96.50 80 LYS A N 1
ATOM 639 C CA . LYS A 1 80 ? -7.483 -11.031 19.658 1.00 96.50 80 LYS A CA 1
ATOM 640 C C . LYS A 1 80 ? -7.543 -11.434 18.181 1.00 96.50 80 LYS A C 1
ATOM 642 O O . LYS A 1 80 ? -7.536 -12.621 17.873 1.00 96.50 80 LYS A O 1
ATOM 647 N N . TYR A 1 81 ? -7.592 -10.465 17.266 1.00 94.62 81 TYR A N 1
ATOM 648 C CA . TYR A 1 81 ? -7.598 -10.714 15.818 1.00 94.62 81 TYR A CA 1
ATOM 649 C C . TYR A 1 81 ? -6.204 -10.861 15.207 1.00 94.62 81 TYR A C 1
ATOM 651 O O . TYR A 1 81 ? -6.074 -10.974 13.987 1.00 94.62 81 TYR A O 1
ATOM 659 N N . GLU A 1 82 ? -5.158 -10.891 16.037 1.00 94.56 82 GLU A N 1
ATOM 660 C CA . GLU A 1 82 ? -3.760 -11.019 15.624 1.00 94.56 82 GLU A CA 1
ATOM 661 C C . GLU A 1 82 ? -3.333 -9.954 14.590 1.00 94.56 82 GLU A C 1
ATOM 663 O O . GLU A 1 82 ? -2.510 -10.206 13.700 1.00 94.56 82 GLU A O 1
ATOM 668 N N . LEU A 1 83 ? -3.933 -8.764 14.664 1.00 94.00 83 LEU A N 1
ATOM 669 C CA . LEU A 1 83 ? -3.442 -7.557 13.995 1.00 94.00 83 LEU A CA 1
ATOM 670 C C . LEU A 1 83 ? -2.167 -7.058 14.689 1.00 94.00 83 LEU A C 1
ATOM 672 O O . LEU A 1 83 ? -1.238 -6.568 14.029 1.00 94.00 83 LEU A O 1
ATOM 676 N N . PHE A 1 84 ? -2.117 -7.250 16.010 1.00 97.12 84 PHE A N 1
ATOM 677 C CA . PHE A 1 84 ? -0.938 -7.097 16.850 1.00 97.12 84 PHE A CA 1
ATOM 678 C C . PHE A 1 84 ? -0.567 -8.416 17.526 1.00 97.12 84 PHE A C 1
ATOM 680 O O . PHE A 1 84 ? -1.368 -9.342 17.619 1.00 97.12 84 PHE A O 1
ATOM 687 N N . VAL A 1 85 ? 0.684 -8.495 17.963 1.00 95.69 85 VAL A N 1
ATOM 688 C CA . VAL A 1 85 ? 1.262 -9.628 18.680 1.00 95.69 85 VAL A CA 1
ATOM 689 C C . VAL A 1 85 ? 1.845 -9.098 19.974 1.00 95.69 85 VAL A C 1
ATOM 691 O O . VAL A 1 85 ? 2.598 -8.124 19.942 1.00 95.69 85 VAL A O 1
ATOM 694 N N . GLU A 1 86 ? 1.491 -9.735 21.081 1.00 96.25 86 GLU A N 1
ATOM 695 C CA . GLU A 1 86 ? 2.066 -9.459 22.392 1.00 96.25 86 GLU A CA 1
ATOM 696 C C . GLU A 1 86 ? 3.384 -10.219 22.577 1.00 96.25 86 GLU A C 1
ATOM 698 O O . GLU A 1 86 ? 3.524 -11.366 22.153 1.00 96.25 86 GLU A O 1
ATOM 703 N N . ASP A 1 87 ? 4.353 -9.556 23.196 1.00 93.31 87 ASP A N 1
ATOM 704 C CA . ASP A 1 87 ? 5.658 -10.095 23.547 1.00 93.31 87 ASP A CA 1
ATOM 705 C C . ASP A 1 87 ? 6.222 -9.332 24.753 1.00 93.31 87 ASP A C 1
ATOM 707 O O . ASP A 1 87 ? 6.417 -8.117 24.687 1.00 93.31 87 ASP A O 1
ATOM 711 N N . GLU A 1 88 ? 6.464 -10.043 25.857 1.00 91.06 88 GLU A N 1
ATOM 712 C CA . GLU A 1 88 ? 7.073 -9.520 27.094 1.00 91.06 88 GLU A CA 1
ATOM 713 C C . GLU A 1 88 ? 6.418 -8.228 27.642 1.00 91.06 88 GLU A C 1
ATOM 715 O O . GLU A 1 88 ? 7.097 -7.263 28.000 1.00 91.06 88 GLU A O 1
ATOM 720 N N . GLY A 1 89 ? 5.080 -8.174 27.693 1.00 92.75 89 GLY A N 1
ATOM 721 C CA . GLY A 1 89 ? 4.343 -6.988 28.163 1.00 92.75 89 GLY A CA 1
ATOM 722 C C . GLY A 1 89 ? 4.425 -5.788 27.209 1.00 92.75 89 GLY A C 1
ATOM 723 O O . GLY A 1 89 ? 4.077 -4.663 27.569 1.00 92.75 89 GLY A O 1
ATOM 724 N N . CYS A 1 90 ? 4.897 -6.015 25.986 1.00 96.06 90 CYS A N 1
ATOM 725 C CA . CYS A 1 90 ? 4.830 -5.091 24.868 1.00 96.06 90 CYS A CA 1
ATOM 726 C C . CYS A 1 90 ? 3.998 -5.705 23.740 1.00 96.06 90 CYS A C 1
ATOM 728 O O . CYS A 1 90 ? 3.734 -6.900 23.723 1.00 96.06 90 CYS A O 1
ATOM 730 N N . PHE A 1 91 ? 3.619 -4.908 22.750 1.00 97.31 91 PHE A N 1
ATOM 731 C CA . PHE A 1 91 ? 2.959 -5.388 21.547 1.00 97.31 91 PHE A CA 1
ATOM 732 C C . PHE A 1 91 ? 3.539 -4.745 20.288 1.00 97.31 91 PHE A C 1
ATOM 734 O O . PHE A 1 91 ? 4.101 -3.647 20.318 1.00 97.31 91 PHE A O 1
ATOM 741 N N . PHE A 1 92 ? 3.422 -5.446 19.163 1.00 96.19 92 PHE A N 1
ATOM 742 C CA . PHE A 1 92 ? 3.901 -4.985 17.862 1.00 96.19 92 PHE A CA 1
ATOM 743 C C . PHE A 1 92 ? 3.061 -5.526 16.711 1.00 96.19 92 PHE A C 1
ATOM 745 O O . PHE A 1 92 ? 2.212 -6.394 16.886 1.00 96.19 92 PHE A O 1
ATOM 752 N N . SER A 1 93 ? 3.329 -5.046 15.497 1.00 94.31 93 SER A N 1
ATOM 753 C CA . SER A 1 93 ? 2.702 -5.565 14.282 1.00 94.31 93 SER A CA 1
ATOM 754 C C . SER A 1 93 ? 3.719 -6.277 13.393 1.00 94.31 93 SER A C 1
ATOM 756 O O . SER A 1 93 ? 4.731 -5.694 12.994 1.00 94.31 93 SER A O 1
ATOM 758 N N . LYS A 1 94 ? 3.412 -7.517 12.989 1.00 90.94 94 LYS A N 1
ATOM 759 C CA . LYS A 1 94 ? 4.197 -8.261 11.982 1.00 90.94 94 LYS A CA 1
ATOM 760 C C . LYS A 1 94 ? 4.328 -7.478 10.668 1.00 90.94 94 LYS A C 1
ATOM 762 O O . LYS A 1 94 ? 5.371 -7.529 10.020 1.00 90.94 94 LYS A O 1
ATOM 767 N N . ARG A 1 95 ? 3.295 -6.703 10.308 1.00 88.25 95 ARG A N 1
ATOM 768 C CA . ARG A 1 95 ? 3.285 -5.816 9.133 1.00 88.25 95 ARG A CA 1
ATOM 769 C C . ARG A 1 95 ? 4.428 -4.803 9.186 1.00 88.25 95 ARG A C 1
ATOM 771 O O . ARG A 1 95 ? 5.147 -4.637 8.204 1.00 88.25 95 ARG A O 1
ATOM 778 N N . VAL A 1 96 ? 4.593 -4.139 10.331 1.00 88.31 96 VAL A N 1
ATOM 779 C CA . VAL A 1 96 ? 5.617 -3.103 10.542 1.00 88.31 96 VAL A CA 1
ATOM 780 C C . VAL A 1 96 ? 7.011 -3.704 10.369 1.00 88.31 96 VAL A C 1
ATOM 782 O O . VAL A 1 96 ? 7.826 -3.155 9.629 1.00 88.31 96 VAL A O 1
ATOM 785 N N . LEU A 1 97 ? 7.265 -4.872 10.969 1.00 88.19 97 LEU A N 1
ATOM 786 C CA . LEU A 1 97 ? 8.544 -5.574 10.822 1.00 88.19 97 LEU A CA 1
ATOM 787 C C . LEU A 1 97 ? 8.833 -5.918 9.355 1.00 88.19 97 LEU A C 1
ATOM 789 O O . LEU A 1 97 ? 9.872 -5.526 8.826 1.00 88.19 97 LEU A O 1
ATOM 793 N N . GLY A 1 98 ? 7.871 -6.533 8.660 1.00 85.62 98 GLY A N 1
ATOM 794 C CA . GLY A 1 98 ? 8.026 -6.886 7.247 1.00 85.62 98 GLY A CA 1
ATOM 795 C C . GLY A 1 98 ? 8.251 -5.678 6.329 1.00 85.62 98 GLY A C 1
ATOM 796 O O . GLY A 1 98 ? 9.011 -5.762 5.363 1.00 85.62 98 GLY A O 1
ATOM 797 N N . ASN A 1 99 ? 7.635 -4.530 6.624 1.00 84.38 99 ASN A N 1
ATOM 798 C CA . ASN A 1 99 ? 7.880 -3.284 5.893 1.00 84.38 99 ASN A CA 1
ATOM 799 C C . ASN A 1 99 ? 9.316 -2.782 6.076 1.00 84.38 99 ASN A C 1
ATOM 801 O O . ASN A 1 99 ? 9.936 -2.310 5.119 1.00 84.38 99 ASN A O 1
ATOM 805 N N . ILE A 1 100 ? 9.848 -2.879 7.292 1.00 82.38 100 ILE A N 1
ATOM 806 C CA . ILE A 1 100 ? 11.207 -2.441 7.612 1.00 82.38 100 ILE A CA 1
ATOM 807 C C . ILE A 1 100 ? 12.233 -3.356 6.946 1.00 82.38 100 ILE A C 1
ATOM 809 O O . ILE A 1 100 ? 13.143 -2.850 6.289 1.00 82.38 100 ILE A O 1
ATOM 813 N N . ASP A 1 101 ? 12.042 -4.671 7.010 1.00 83.75 101 ASP A N 1
ATOM 814 C CA . ASP A 1 101 ? 12.942 -5.636 6.373 1.00 83.75 101 ASP A CA 1
ATOM 815 C C . ASP A 1 101 ? 13.005 -5.423 4.857 1.00 83.75 101 ASP A C 1
ATOM 817 O O . ASP A 1 101 ? 14.089 -5.329 4.275 1.00 83.75 101 ASP A O 1
ATOM 821 N N . LYS A 1 102 ? 11.846 -5.217 4.216 1.00 82.62 102 LYS A N 1
ATOM 822 C CA . LYS A 1 102 ? 11.773 -4.850 2.793 1.00 82.62 102 LYS A CA 1
ATOM 823 C C . LYS A 1 102 ? 12.532 -3.556 2.499 1.00 82.62 102 LYS A C 1
ATOM 825 O O . LYS A 1 102 ? 13.256 -3.482 1.506 1.00 82.62 102 LYS A O 1
ATOM 830 N N . ARG A 1 103 ? 12.391 -2.522 3.337 1.00 79.31 103 ARG A N 1
ATOM 831 C CA . ARG A 1 103 ? 13.122 -1.253 3.162 1.00 79.31 103 ARG A CA 1
ATOM 832 C C . ARG A 1 103 ? 14.635 -1.450 3.279 1.00 79.31 103 ARG A C 1
ATOM 834 O O . ARG A 1 103 ? 15.368 -0.879 2.469 1.00 79.31 103 ARG A O 1
ATOM 841 N N . ILE A 1 104 ? 15.096 -2.240 4.249 1.00 80.69 104 ILE A N 1
ATOM 842 C CA . ILE A 1 104 ? 16.520 -2.545 4.450 1.00 80.69 104 ILE A CA 1
ATOM 843 C C . ILE A 1 104 ? 17.069 -3.286 3.229 1.00 80.69 104 ILE A C 1
ATOM 845 O O . ILE A 1 104 ? 18.038 -2.824 2.628 1.00 80.69 104 ILE A O 1
ATOM 849 N N . ASP A 1 105 ? 16.404 -4.353 2.786 1.00 83.38 105 ASP A N 1
ATOM 850 C CA . ASP A 1 105 ? 16.814 -5.137 1.616 1.00 83.38 105 ASP A CA 1
ATOM 851 C C . ASP A 1 105 ? 16.885 -4.281 0.336 1.00 83.38 105 ASP A C 1
ATOM 853 O O . ASP A 1 105 ? 17.885 -4.288 -0.391 1.00 83.38 105 ASP A O 1
ATOM 857 N N . ILE A 1 106 ? 15.863 -3.455 0.086 1.00 82.44 106 ILE A N 1
ATOM 858 C CA . ILE A 1 106 ? 15.856 -2.520 -1.047 1.00 82.44 106 ILE A CA 1
ATOM 859 C C . ILE A 1 106 ? 17.023 -1.528 -0.944 1.00 82.44 106 ILE A C 1
ATOM 861 O O . ILE A 1 106 ? 17.699 -1.262 -1.945 1.00 82.44 106 ILE A O 1
ATOM 865 N N . SER A 1 107 ? 17.272 -0.973 0.244 1.00 78.56 107 SER A N 1
ATOM 866 C CA . SER A 1 107 ? 18.374 -0.038 0.489 1.00 78.56 107 SER A CA 1
ATOM 867 C C . SER A 1 107 ? 19.731 -0.689 0.213 1.00 78.56 107 SER A C 1
ATOM 869 O O . SER A 1 107 ? 20.552 -0.131 -0.520 1.00 78.56 107 SER A O 1
ATOM 871 N N . GLU A 1 108 ? 19.949 -1.909 0.703 1.00 87.81 108 GLU A N 1
ATOM 872 C CA . GLU A 1 108 ? 21.180 -2.659 0.471 1.00 87.81 108 GLU A CA 1
ATOM 873 C C . GLU A 1 108 ? 21.411 -2.960 -1.008 1.00 87.81 108 GLU A C 1
ATOM 875 O O . GLU A 1 108 ? 22.517 -2.754 -1.520 1.00 87.81 108 GLU A O 1
ATOM 880 N N . LYS A 1 109 ? 20.374 -3.424 -1.715 1.00 87.12 109 LYS A N 1
ATOM 881 C CA . LYS A 1 109 ? 20.431 -3.692 -3.158 1.00 87.12 109 LYS A CA 1
ATOM 882 C C . LYS A 1 109 ? 20.792 -2.426 -3.933 1.00 87.12 109 LYS A C 1
ATOM 884 O O . LYS A 1 109 ? 21.697 -2.453 -4.773 1.00 87.12 109 LYS A O 1
ATOM 889 N N . ARG A 1 110 ? 20.161 -1.292 -3.605 1.00 86.75 110 ARG A N 1
ATOM 890 C CA . ARG A 1 110 ? 20.460 0.019 -4.210 1.00 86.75 110 ARG A CA 1
ATOM 891 C C . ARG A 1 110 ? 21.883 0.480 -3.900 1.00 86.75 110 ARG A C 1
ATOM 893 O O . ARG A 1 110 ? 22.581 0.937 -4.805 1.00 86.75 110 ARG A O 1
ATOM 900 N N . ALA A 1 111 ? 22.351 0.310 -2.666 1.00 86.25 111 ALA A N 1
ATOM 901 C CA . ALA A 1 111 ? 23.714 0.656 -2.275 1.00 86.25 111 ALA A CA 1
ATOM 902 C C . ALA A 1 111 ? 24.754 -0.196 -3.023 1.00 86.25 111 ALA A C 1
ATOM 904 O O . ALA A 1 111 ? 25.726 0.347 -3.553 1.00 86.25 111 ALA A O 1
ATOM 905 N N . LYS A 1 112 ? 24.540 -1.515 -3.126 1.00 88.94 112 LYS A N 1
ATOM 906 C CA . LYS A 1 112 ? 25.399 -2.438 -3.892 1.00 88.94 112 LYS A CA 1
ATOM 907 C C . LYS A 1 112 ? 25.463 -2.024 -5.368 1.00 88.94 112 LYS A C 1
ATOM 909 O O . LYS A 1 112 ? 26.562 -1.836 -5.895 1.00 88.94 112 LYS A O 1
ATOM 914 N N . ALA A 1 113 ? 24.317 -1.779 -6.007 1.00 84.88 113 ALA A N 1
ATOM 915 C CA . ALA A 1 113 ? 24.248 -1.303 -7.391 1.00 84.88 113 ALA A CA 1
ATOM 916 C C . ALA A 1 113 ? 24.953 0.055 -7.583 1.00 84.88 113 ALA A C 1
ATOM 918 O O . ALA A 1 113 ? 25.716 0.237 -8.536 1.00 84.88 113 ALA A O 1
ATOM 919 N N . GLY A 1 114 ? 24.771 0.985 -6.640 1.00 88.62 114 GLY A N 1
ATOM 920 C CA . GLY A 1 114 ? 25.442 2.284 -6.626 1.00 88.62 114 GLY A CA 1
ATOM 921 C C . GLY A 1 114 ? 26.966 2.162 -6.569 1.00 88.62 114 GLY A C 1
ATOM 922 O O . GLY A 1 114 ? 27.663 2.785 -7.372 1.00 88.62 114 GLY A O 1
ATOM 923 N N . ARG A 1 115 ? 27.496 1.295 -5.692 1.00 91.88 115 ARG A N 1
ATOM 924 C CA . ARG A 1 115 ? 28.941 1.011 -5.600 1.00 91.88 115 ARG A CA 1
ATOM 925 C C . ARG A 1 115 ? 29.490 0.406 -6.894 1.00 91.88 115 ARG A C 1
ATOM 927 O O . ARG A 1 115 ? 30.565 0.806 -7.335 1.00 91.88 115 ARG A O 1
ATOM 934 N N . ILE A 1 116 ? 28.769 -0.533 -7.514 1.00 89.56 116 ILE A N 1
ATOM 935 C CA . ILE A 1 116 ? 29.170 -1.154 -8.790 1.00 89.56 116 ILE A CA 1
ATOM 936 C C . ILE A 1 116 ? 29.231 -0.098 -9.902 1.00 89.56 116 ILE A C 1
ATOM 938 O O . ILE A 1 116 ? 30.239 0.004 -10.603 1.00 89.56 116 ILE A O 1
ATOM 942 N N . SER A 1 117 ? 28.192 0.734 -10.024 1.00 87.06 117 SER A N 1
ATOM 943 C CA . SER A 1 117 ? 28.150 1.847 -10.982 1.00 87.06 117 SER A CA 1
ATOM 944 C C . SER A 1 117 ? 29.303 2.832 -10.758 1.00 87.06 117 SER A C 1
ATOM 946 O O . SER A 1 117 ? 29.999 3.188 -11.709 1.00 87.06 117 SER A O 1
ATOM 948 N N . ALA A 1 118 ? 29.568 3.226 -9.509 1.00 89.19 118 ALA A N 1
ATOM 949 C CA . ALA A 1 118 ? 30.666 4.131 -9.171 1.00 89.19 118 ALA A CA 1
ATOM 950 C C . ALA A 1 118 ? 32.041 3.547 -9.544 1.00 89.19 118 ALA A C 1
ATOM 952 O O . ALA A 1 118 ? 32.856 4.237 -10.156 1.00 89.19 118 ALA A O 1
ATOM 953 N N . LYS A 1 119 ? 32.283 2.258 -9.257 1.00 90.81 119 LYS A N 1
ATOM 954 C CA . LYS A 1 119 ? 33.512 1.554 -9.667 1.00 90.81 119 LYS A CA 1
ATOM 955 C C . LYS A 1 119 ? 33.669 1.514 -11.190 1.00 90.81 119 LYS A C 1
ATOM 957 O O . LYS A 1 119 ? 34.764 1.771 -11.688 1.00 90.81 119 LYS A O 1
ATOM 962 N N . LYS A 1 120 ? 32.585 1.245 -11.933 1.00 86.94 120 LYS A N 1
ATOM 963 C CA . LYS A 1 120 ? 32.594 1.249 -13.405 1.00 86.94 120 LYS A CA 1
ATOM 964 C C . LYS A 1 120 ? 32.968 2.628 -13.952 1.00 86.94 120 LYS A C 1
ATOM 966 O O . LYS A 1 120 ? 33.848 2.701 -14.801 1.00 86.94 120 LYS A O 1
ATOM 971 N N . ARG A 1 121 ? 32.378 3.702 -13.406 1.00 85.69 121 ARG A N 1
ATOM 972 C CA . ARG A 1 121 ? 32.700 5.093 -13.781 1.00 85.69 121 ARG A CA 1
ATOM 973 C C . ARG A 1 121 ? 34.163 5.438 -13.508 1.00 85.69 121 ARG A C 1
ATOM 975 O O . ARG A 1 121 ? 34.815 5.965 -14.404 1.00 85.69 121 ARG A O 1
ATOM 982 N N . LYS A 1 122 ? 34.688 5.066 -12.332 1.00 80.81 122 LYS A N 1
ATOM 983 C CA . LYS A 1 122 ? 36.088 5.317 -11.947 1.00 80.81 122 LYS A CA 1
ATOM 984 C C . LYS A 1 122 ? 37.084 4.619 -12.885 1.00 80.81 122 LYS A C 1
ATOM 986 O O . LYS A 1 122 ? 38.085 5.214 -13.262 1.00 80.81 122 LYS A O 1
ATOM 991 N N . LYS A 1 123 ? 36.782 3.387 -13.319 1.00 74.44 123 LYS A N 1
ATOM 992 C CA . LYS A 1 123 ? 37.620 2.634 -14.271 1.00 74.44 123 LYS A CA 1
ATOM 993 C C . LYS A 1 123 ? 37.615 3.245 -15.680 1.00 74.44 123 LYS A C 1
ATOM 995 O O . LYS A 1 123 ? 38.635 3.207 -16.354 1.00 74.44 123 LYS A O 1
ATOM 1000 N N . THR A 1 124 ? 36.499 3.830 -16.120 1.00 59.34 124 THR A N 1
ATOM 1001 C CA . THR A 1 124 ? 36.421 4.546 -17.408 1.00 59.34 124 THR A CA 1
ATOM 1002 C C . THR A 1 124 ? 37.087 5.923 -17.400 1.00 59.34 124 THR A C 1
ATOM 1004 O O . THR A 1 124 ? 37.584 6.333 -18.443 1.00 59.34 124 THR A O 1
ATOM 1007 N N . THR A 1 125 ? 37.126 6.635 -16.269 1.00 56.06 125 THR A N 1
ATOM 1008 C CA . THR A 1 125 ? 37.853 7.916 -16.160 1.00 56.06 125 THR A CA 1
ATOM 1009 C C . THR A 1 125 ? 39.366 7.709 -16.128 1.00 56.06 125 THR A C 1
ATOM 1011 O O . THR A 1 125 ? 40.064 8.354 -16.894 1.00 56.06 125 THR A O 1
ATOM 1014 N N . SER A 1 126 ? 39.873 6.701 -15.404 1.00 53.62 126 SER A N 1
ATOM 1015 C CA . SER A 1 126 ? 41.314 6.383 -15.406 1.00 53.62 126 SER A CA 1
ATOM 1016 C C . SER A 1 126 ? 41.852 5.860 -16.749 1.00 53.62 126 SER A C 1
ATOM 1018 O O . SER A 1 126 ? 43.059 5.738 -16.911 1.00 53.62 126 SER A O 1
ATOM 1020 N N . ALA A 1 127 ? 40.980 5.546 -17.714 1.00 49.50 127 ALA A N 1
ATOM 1021 C CA . ALA A 1 127 ? 41.365 5.193 -19.083 1.00 49.50 127 ALA A CA 1
ATOM 1022 C C . ALA A 1 127 ? 41.358 6.397 -20.051 1.00 49.50 127 ALA A C 1
ATOM 1024 O O . ALA A 1 127 ? 41.745 6.238 -21.206 1.00 49.50 127 ALA A O 1
ATOM 1025 N N . LYS A 1 128 ? 40.907 7.583 -19.611 1.00 46.59 128 LYS A N 1
ATOM 1026 C CA . LYS A 1 128 ? 40.838 8.808 -20.428 1.00 46.59 128 LYS A CA 1
ATOM 1027 C C . LYS A 1 128 ? 41.807 9.915 -19.999 1.00 46.59 128 LYS A C 1
ATOM 1029 O O . LYS A 1 128 ? 41.946 10.878 -20.739 1.00 46.59 128 LYS A O 1
ATOM 1034 N N . ASP A 1 129 ? 42.541 9.750 -18.902 1.00 42.50 129 ASP A N 1
ATOM 1035 C CA . ASP A 1 129 ? 43.477 10.771 -18.399 1.00 42.50 129 ASP A CA 1
ATOM 1036 C C . ASP A 1 129 ? 44.840 10.802 -19.132 1.00 42.50 129 ASP A C 1
ATOM 1038 O O . ASP A 1 129 ? 45.769 11.455 -18.673 1.00 42.50 129 ASP A O 1
ATOM 1042 N N . ASN A 1 130 ? 44.974 10.134 -20.287 1.00 47.28 130 ASN A N 1
ATOM 1043 C CA . ASN A 1 130 ? 46.182 10.179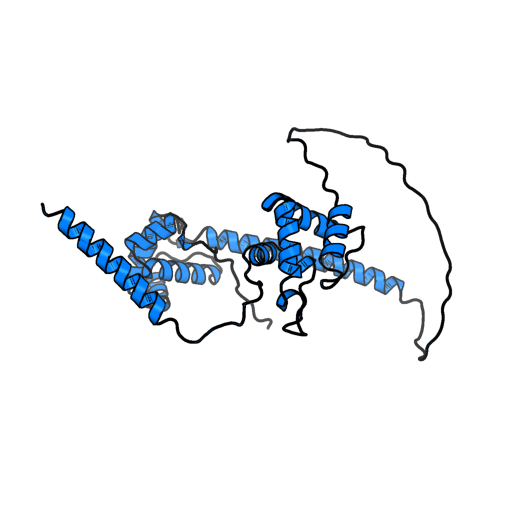 -21.127 1.00 47.28 130 ASN A CA 1
ATOM 1044 C C . ASN A 1 130 ? 45.929 10.678 -22.560 1.00 47.28 130 ASN A C 1
ATOM 1046 O O . ASN A 1 130 ? 46.691 10.361 -23.472 1.00 47.28 130 ASN A O 1
ATOM 1050 N N . ALA A 1 131 ? 44.881 11.474 -22.782 1.00 43.09 131 ALA A N 1
ATOM 1051 C CA . ALA A 1 131 ? 44.787 12.248 -24.013 1.00 43.09 131 ALA A CA 1
ATOM 1052 C C . ALA A 1 131 ? 44.025 13.566 -23.823 1.00 43.09 131 ALA A C 1
ATOM 1054 O O . ALA A 1 131 ? 42.865 13.586 -23.417 1.00 43.09 131 ALA A O 1
ATOM 1055 N N . THR A 1 132 ? 44.724 14.622 -24.245 1.00 34.72 132 THR A N 1
ATOM 1056 C CA . THR A 1 132 ? 44.245 15.916 -24.751 1.00 34.72 132 THR A CA 1
ATOM 1057 C C . THR A 1 132 ? 43.860 17.018 -23.755 1.00 34.72 132 THR A C 1
ATOM 1059 O O . THR A 1 132 ? 42.726 17.143 -23.299 1.00 34.72 132 THR A O 1
ATOM 1062 N N . SER A 1 133 ? 44.841 17.910 -23.552 1.00 37.00 133 SER A N 1
ATOM 1063 C CA . SER A 1 133 ? 44.658 19.360 -23.408 1.00 37.00 133 SER A CA 1
ATOM 1064 C C . SER A 1 133 ? 43.592 19.867 -24.388 1.00 37.00 133 SER A C 1
ATOM 1066 O O . SER A 1 133 ? 43.628 19.533 -25.574 1.00 37.00 133 SER A O 1
ATOM 1068 N N . VAL A 1 134 ? 42.631 20.637 -23.880 1.00 38.22 134 VAL A N 1
ATOM 1069 C CA . VAL A 1 134 ? 41.525 21.213 -24.649 1.00 38.22 134 VAL A CA 1
ATOM 1070 C C . VAL A 1 134 ? 41.970 22.560 -25.213 1.00 38.22 134 VAL A C 1
ATOM 1072 O O . VAL A 1 134 ? 42.120 23.518 -24.462 1.00 38.22 134 VAL A O 1
ATOM 1075 N N . GLU A 1 135 ? 42.118 22.640 -26.533 1.00 34.50 135 GLU A N 1
ATOM 1076 C CA . GLU A 1 135 ? 42.066 23.898 -27.283 1.00 34.50 135 GLU A CA 1
ATOM 1077 C C . GLU A 1 135 ? 40.739 23.925 -28.067 1.00 34.50 135 GLU A C 1
ATOM 1079 O O . GLU A 1 135 ? 40.282 22.900 -28.580 1.00 34.50 135 GLU A O 1
ATOM 1084 N N . GLN A 1 136 ? 40.044 25.065 -28.038 1.00 37.03 136 GLN A N 1
ATOM 1085 C CA . GLN A 1 136 ? 38.639 25.208 -28.439 1.00 37.03 136 GLN A CA 1
ATOM 1086 C C . GLN A 1 136 ? 38.437 25.518 -29.939 1.00 37.03 136 GLN A C 1
ATOM 1088 O O . GLN A 1 136 ? 39.149 26.344 -30.500 1.00 37.03 136 GLN A O 1
ATOM 1093 N N . ASN A 1 137 ? 37.311 24.994 -30.465 1.00 30.97 137 ASN A N 1
ATOM 1094 C CA . ASN A 1 137 ? 36.519 25.391 -31.659 1.00 30.97 137 ASN A CA 1
ATOM 1095 C C . ASN A 1 137 ? 36.982 24.919 -33.066 1.00 30.97 137 ASN A C 1
ATOM 1097 O O . ASN A 1 137 ? 38.157 24.646 -33.267 1.00 30.97 137 ASN A O 1
ATOM 1101 N N . PRO A 1 138 ? 36.104 24.936 -34.103 1.00 42.47 138 PRO A N 1
ATOM 1102 C CA . PRO A 1 138 ? 34.769 24.318 -34.207 1.00 42.47 138 PRO A CA 1
ATOM 1103 C C . PRO A 1 138 ? 34.548 23.537 -35.548 1.00 42.47 138 PRO A C 1
ATOM 1105 O O . PRO A 1 138 ? 35.259 23.721 -36.525 1.00 42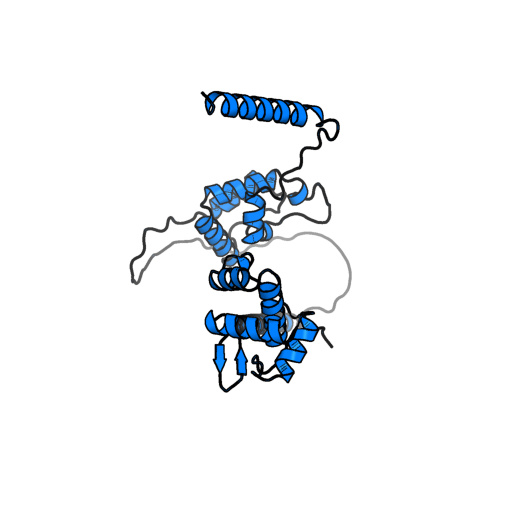.47 138 PRO A O 1
ATOM 1108 N N . THR A 1 139 ? 33.514 22.683 -35.586 1.00 33.25 139 THR A N 1
ATOM 1109 C CA . THR A 1 139 ? 32.710 22.192 -36.745 1.00 33.25 139 THR A CA 1
ATOM 1110 C C . THR A 1 139 ? 33.370 21.869 -38.111 1.00 33.25 139 THR A C 1
ATOM 1112 O O . THR A 1 139 ? 33.608 22.772 -38.902 1.00 33.25 139 THR A O 1
ATOM 1115 N N . LYS A 1 140 ? 33.437 20.577 -38.493 1.00 35.16 140 LYS A N 1
ATOM 1116 C CA . LYS A 1 140 ? 32.775 19.946 -39.675 1.00 35.16 140 LYS A CA 1
ATOM 1117 C C . LYS A 1 140 ? 33.436 18.622 -40.108 1.00 35.16 140 LYS A C 1
ATOM 1119 O O . LYS A 1 140 ? 34.648 18.492 -40.167 1.00 35.16 140 LYS A O 1
ATOM 1124 N N . GLU A 1 141 ? 32.542 17.727 -40.527 1.00 28.36 141 GLU A N 1
ATOM 1125 C CA . GLU A 1 141 ? 32.685 16.637 -41.501 1.00 28.36 141 GLU A CA 1
ATOM 1126 C C . GLU A 1 141 ? 33.308 15.273 -41.148 1.00 28.36 141 GLU A C 1
ATOM 1128 O O . GLU A 1 141 ? 34.331 15.098 -40.497 1.00 28.36 141 GLU A O 1
ATOM 1133 N N . SER A 1 142 ? 32.563 14.294 -41.662 1.00 42.53 142 SER A N 1
ATOM 1134 C CA . SER A 1 142 ? 32.669 12.841 -41.676 1.00 42.53 142 SER A CA 1
ATOM 1135 C C . SER A 1 142 ? 34.045 12.242 -41.958 1.00 42.53 142 SER A C 1
ATOM 1137 O O . SER A 1 142 ? 34.739 12.681 -42.873 1.00 42.53 142 SER A O 1
ATOM 1139 N N . LYS A 1 143 ? 34.304 11.071 -41.356 1.00 30.95 143 LYS A N 1
ATOM 1140 C CA . LYS A 1 143 ? 34.899 9.937 -42.078 1.00 30.95 143 LYS A CA 1
ATOM 1141 C C . LYS A 1 143 ? 34.579 8.592 -41.422 1.00 30.95 143 LYS A C 1
ATOM 1143 O O . LYS A 1 143 ? 34.867 8.343 -40.258 1.00 30.95 143 LYS A O 1
ATOM 1148 N N . VAL A 1 144 ? 33.972 7.745 -42.242 1.00 37.50 144 VAL A N 1
ATOM 1149 C CA . VAL A 1 144 ? 33.760 6.303 -42.095 1.00 37.50 144 VAL A CA 1
ATOM 1150 C C . VAL A 1 144 ? 35.102 5.581 -41.919 1.00 37.50 144 VAL A C 1
ATOM 1152 O O . VAL A 1 144 ? 36.044 5.916 -42.637 1.00 37.50 144 VAL A O 1
ATOM 1155 N N . LYS A 1 145 ? 35.165 4.551 -41.056 1.00 32.75 145 LYS A N 1
ATOM 1156 C CA . LYS A 1 145 ? 35.751 3.243 -41.419 1.00 32.75 145 LYS A CA 1
ATOM 1157 C C . LYS A 1 145 ? 35.451 2.108 -40.426 1.00 32.75 145 LYS A C 1
ATOM 1159 O O . LYS A 1 145 ? 35.648 2.215 -39.223 1.00 32.75 145 LYS A O 1
ATOM 1164 N N . GLU A 1 146 ? 34.960 1.044 -41.051 1.00 31.55 146 GLU A N 1
ATOM 1165 C CA . GLU A 1 146 ? 34.683 -0.347 -40.680 1.00 31.55 146 GLU A CA 1
ATOM 1166 C C . GLU A 1 146 ? 35.590 -1.050 -39.658 1.00 31.55 146 GLU A C 1
ATOM 1168 O O . GLU A 1 146 ? 36.803 -0.856 -39.623 1.00 31.55 146 GLU A O 1
ATOM 1173 N N . SER A 1 147 ? 35.001 -2.018 -38.946 1.00 32.28 147 SER A N 1
ATOM 1174 C CA . SER A 1 147 ? 35.370 -3.456 -38.933 1.00 32.28 147 SER A CA 1
ATOM 1175 C C . SER A 1 147 ? 34.586 -4.149 -37.796 1.00 32.28 147 SER A C 1
ATOM 1177 O O . SER A 1 147 ? 34.311 -3.525 -36.781 1.00 32.28 147 SER A O 1
ATOM 1179 N N . LYS A 1 148 ? 34.131 -5.402 -37.833 1.00 31.11 148 LYS A N 1
ATOM 1180 C CA . LYS A 1 148 ? 34.082 -6.466 -38.836 1.00 31.11 148 LYS A CA 1
ATOM 1181 C C . LYS A 1 148 ? 32.933 -7.388 -38.395 1.00 31.11 148 LYS A C 1
ATOM 1183 O O . LYS A 1 148 ? 32.793 -7.675 -37.208 1.00 31.11 148 LYS A O 1
ATOM 1188 N N . VAL A 1 149 ? 32.122 -7.824 -39.350 1.00 29.64 149 VAL A N 1
ATOM 1189 C CA . VAL A 1 149 ? 31.103 -8.869 -39.194 1.00 29.64 149 VAL A CA 1
ATOM 1190 C C . VAL A 1 149 ? 31.766 -10.181 -38.761 1.00 29.64 149 VAL A C 1
ATOM 1192 O O . VAL A 1 149 ? 32.794 -10.547 -39.322 1.00 29.64 149 VAL A O 1
ATOM 1195 N N . ASN A 1 150 ? 31.146 -10.913 -37.831 1.00 28.17 150 ASN A N 1
ATOM 1196 C CA . ASN A 1 150 ? 31.084 -12.370 -37.936 1.00 28.17 150 ASN A CA 1
ATOM 1197 C C . ASN A 1 150 ? 29.716 -12.881 -37.467 1.00 28.17 150 ASN A C 1
ATOM 1199 O O . ASN A 1 150 ? 29.238 -12.571 -36.378 1.00 28.17 150 ASN A O 1
ATOM 1203 N N . SER A 1 151 ? 29.093 -13.615 -38.382 1.00 29.50 151 SER A N 1
ATOM 1204 C CA . SER A 1 151 ? 27.758 -14.194 -38.347 1.00 29.50 151 SER A CA 1
ATOM 1205 C C . SER A 1 151 ? 27.717 -15.478 -37.512 1.00 29.50 151 SER A C 1
ATOM 1207 O O . SER A 1 151 ? 28.526 -16.373 -37.725 1.00 29.50 151 SER A O 1
ATOM 1209 N N . ILE A 1 152 ? 26.747 -15.528 -36.596 1.00 42.38 152 ILE A N 1
ATOM 1210 C CA . ILE A 1 152 ? 25.824 -16.626 -36.238 1.00 42.38 152 ILE A CA 1
ATOM 1211 C C . ILE A 1 152 ? 26.139 -18.016 -36.826 1.00 42.38 152 ILE A C 1
ATOM 1213 O O . ILE A 1 152 ? 26.101 -18.149 -38.045 1.00 42.38 152 ILE A O 1
ATOM 1217 N N . VAL A 1 153 ? 26.250 -19.037 -35.956 1.00 34.25 153 VAL A N 1
ATOM 1218 C CA . VAL A 1 153 ? 25.484 -20.306 -36.044 1.00 34.25 153 VAL A CA 1
ATOM 1219 C C . VAL A 1 153 ? 25.222 -20.843 -34.625 1.00 34.25 153 VAL A C 1
ATOM 1221 O O . VAL A 1 153 ? 26.134 -20.931 -33.805 1.00 34.25 153 VAL A O 1
ATOM 1224 N N . ASP A 1 154 ? 23.959 -21.170 -34.357 1.00 39.16 154 ASP A N 1
ATOM 1225 C CA . ASP A 1 154 ? 23.429 -21.863 -33.180 1.00 39.16 154 ASP A CA 1
ATOM 1226 C C . ASP A 1 154 ? 24.080 -23.229 -32.908 1.00 39.16 154 ASP A C 1
ATOM 1228 O O . ASP A 1 154 ? 24.361 -23.982 -33.837 1.00 39.16 154 ASP A O 1
ATOM 1232 N N . THR A 1 155 ? 24.185 -23.635 -31.637 1.00 32.25 155 THR A N 1
ATOM 1233 C CA . THR A 1 155 ? 24.094 -25.058 -31.252 1.00 32.25 155 THR A CA 1
ATOM 1234 C C . THR A 1 155 ? 23.568 -25.191 -29.819 1.00 32.25 155 THR A C 1
ATOM 1236 O O . THR A 1 155 ? 24.167 -24.699 -28.865 1.00 32.25 155 THR A O 1
ATOM 1239 N N . ASN A 1 156 ? 22.428 -25.874 -29.698 1.00 45.88 156 ASN A N 1
ATOM 1240 C CA . ASN A 1 156 ? 21.842 -26.380 -28.459 1.00 45.88 156 ASN A CA 1
ATOM 1241 C C . ASN A 1 156 ? 22.760 -27.417 -27.795 1.00 45.88 156 ASN A C 1
ATOM 1243 O O . ASN A 1 156 ? 23.124 -28.375 -28.467 1.00 45.88 156 ASN A O 1
ATOM 1247 N N . VAL A 1 157 ? 22.978 -27.330 -26.479 1.00 39.38 157 VAL A N 1
ATOM 1248 C CA . VAL A 1 157 ? 23.041 -28.514 -25.601 1.00 39.38 157 VAL A CA 1
ATOM 1249 C C . VAL A 1 157 ? 22.411 -28.166 -24.253 1.00 39.38 157 VAL A C 1
ATOM 1251 O O . VAL A 1 157 ? 22.812 -27.223 -23.573 1.00 39.38 157 VAL A O 1
ATOM 1254 N N . SER A 1 158 ? 21.403 -28.961 -23.914 1.00 40.97 158 SER A N 1
ATOM 1255 C CA . SER A 1 158 ? 20.693 -29.029 -22.644 1.00 40.97 158 SER A CA 1
ATOM 1256 C C . SER A 1 158 ? 21.526 -29.705 -21.556 1.00 40.97 158 SER A C 1
ATOM 1258 O O . SER A 1 158 ? 22.223 -30.673 -21.843 1.00 40.97 158 SER A O 1
ATOM 1260 N N . THR A 1 159 ? 21.284 -29.330 -20.300 1.00 31.97 159 THR A N 1
ATOM 1261 C CA . THR A 1 159 ? 21.125 -30.305 -19.207 1.00 31.97 159 THR A CA 1
ATOM 1262 C C . THR A 1 159 ? 19.927 -29.903 -18.341 1.00 31.97 159 THR A C 1
ATOM 1264 O O . THR A 1 159 ? 19.737 -28.725 -18.045 1.00 31.97 159 THR A O 1
ATOM 1267 N N . SER A 1 160 ? 19.114 -30.917 -18.051 1.00 36.19 160 SER A N 1
ATOM 1268 C CA . SER A 1 160 ? 17.824 -31.015 -17.350 1.00 36.19 160 SER A CA 1
ATOM 1269 C C . SER A 1 160 ? 17.915 -30.637 -15.853 1.00 36.19 160 SER A C 1
ATOM 1271 O O . SER A 1 160 ? 19.016 -30.384 -15.378 1.00 36.19 160 SER A O 1
ATOM 1273 N N . ASP A 1 161 ? 16.878 -30.471 -15.018 1.00 32.25 161 ASP A N 1
ATOM 1274 C CA . ASP A 1 161 ? 15.498 -30.981 -14.840 1.00 32.25 161 ASP A CA 1
ATOM 1275 C C . ASP A 1 161 ? 14.693 -29.866 -14.089 1.00 32.25 161 ASP A C 1
ATOM 1277 O O . ASP A 1 161 ? 15.315 -29.002 -13.478 1.00 32.25 161 ASP A O 1
ATOM 1281 N N . ALA A 1 162 ? 13.362 -29.708 -14.029 1.00 31.53 162 ALA A N 1
ATOM 1282 C CA . ALA A 1 162 ? 12.218 -30.609 -14.100 1.00 31.53 162 ALA A CA 1
ATOM 1283 C C . ALA A 1 162 ? 10.920 -29.827 -14.464 1.00 31.53 162 ALA A C 1
ATOM 1285 O O . ALA A 1 162 ? 10.768 -28.657 -14.117 1.00 31.53 162 ALA A O 1
ATOM 1286 N N . ALA A 1 163 ? 10.006 -30.522 -15.153 1.00 43.72 163 ALA A N 1
ATOM 1287 C CA . ALA A 1 163 ? 8.554 -30.328 -15.324 1.00 43.72 163 ALA A CA 1
ATOM 1288 C C . ALA A 1 163 ? 7.903 -28.942 -15.075 1.00 43.72 163 ALA A C 1
ATOM 1290 O O . ALA A 1 163 ? 7.570 -28.629 -13.941 1.00 43.72 163 ALA A O 1
ATOM 1291 N N . HIS A 1 164 ? 7.549 -28.216 -16.151 1.00 33.34 164 HIS A N 1
ATOM 1292 C CA . HIS A 1 164 ? 6.398 -27.289 -16.232 1.00 33.34 164 HIS A CA 1
ATOM 1293 C C . HIS A 1 164 ? 5.983 -27.055 -17.714 1.00 33.34 164 HIS A C 1
ATOM 1295 O O . HIS A 1 164 ? 6.786 -27.333 -18.607 1.00 33.34 164 HIS A O 1
ATOM 1301 N N . PRO A 1 165 ? 4.725 -26.650 -18.003 1.00 39.22 165 PRO A N 1
ATOM 1302 C CA . PRO A 1 165 ? 4.077 -26.808 -19.310 1.00 39.22 165 PRO A CA 1
ATOM 1303 C C . PRO A 1 165 ? 4.685 -25.908 -20.393 1.00 39.22 165 PRO A C 1
ATOM 1305 O O . PRO A 1 165 ? 5.250 -24.861 -20.096 1.00 39.22 165 PRO A O 1
ATOM 1308 N N . THR A 1 166 ? 4.563 -26.333 -21.654 1.00 40.97 166 THR A N 1
ATOM 1309 C CA . THR A 1 166 ? 5.113 -25.698 -22.866 1.00 40.97 166 THR A CA 1
ATOM 1310 C C . THR A 1 166 ? 4.910 -24.177 -22.895 1.00 40.97 166 THR A C 1
ATOM 1312 O O . THR A 1 166 ? 3.856 -23.696 -23.305 1.00 40.97 166 THR A O 1
ATOM 1315 N N . GLN A 1 167 ? 5.929 -23.414 -22.480 1.00 48.44 167 GLN A N 1
ATOM 1316 C CA . GLN A 1 167 ? 5.970 -21.960 -22.636 1.00 48.44 167 GLN A CA 1
ATOM 1317 C C . GLN A 1 167 ? 6.081 -21.619 -24.125 1.00 48.44 167 GLN A C 1
ATOM 1319 O O . GLN A 1 167 ? 7.093 -21.911 -24.767 1.00 48.44 167 GLN A O 1
ATOM 1324 N N . GLU A 1 168 ? 5.052 -20.978 -24.679 1.00 58.66 168 GLU A N 1
ATOM 1325 C CA . GLU A 1 168 ? 5.154 -20.333 -25.986 1.00 58.66 168 GLU A CA 1
ATOM 1326 C C . GLU A 1 168 ? 6.325 -19.343 -25.977 1.00 58.66 168 GLU A C 1
ATOM 1328 O O . GLU A 1 168 ? 6.372 -18.396 -25.189 1.00 58.66 168 GLU A O 1
ATOM 1333 N N . LYS A 1 169 ? 7.285 -19.545 -26.879 1.00 81.62 169 LYS A N 1
ATOM 1334 C CA . LYS A 1 169 ? 8.420 -18.639 -27.049 1.00 81.62 169 LYS A CA 1
ATOM 1335 C C . LYS A 1 169 ? 7.909 -17.270 -27.517 1.00 81.62 169 LYS A C 1
ATOM 1337 O O . LYS A 1 169 ? 7.373 -17.148 -28.615 1.00 81.62 169 LYS A O 1
ATOM 1342 N N . ILE A 1 170 ? 8.083 -16.234 -26.698 1.00 86.69 170 ILE A N 1
ATOM 1343 C CA . ILE A 1 170 ? 7.662 -14.866 -27.034 1.00 86.69 170 ILE A CA 1
ATOM 1344 C C . ILE A 1 170 ? 8.588 -14.256 -28.091 1.00 86.69 170 ILE A C 1
ATOM 1346 O O . ILE A 1 170 ? 9.800 -14.145 -27.892 1.00 86.69 170 ILE A O 1
ATOM 1350 N N . ASP A 1 171 ? 7.999 -13.807 -29.201 1.00 92.88 171 ASP A N 1
ATOM 1351 C CA . ASP A 1 171 ? 8.695 -13.041 -30.233 1.00 92.88 171 ASP A CA 1
ATOM 1352 C C . ASP A 1 171 ? 8.723 -11.545 -29.879 1.00 92.88 171 ASP A C 1
ATOM 1354 O O . ASP A 1 171 ? 7.823 -10.763 -30.196 1.00 92.88 171 ASP A O 1
ATOM 1358 N N . TYR A 1 172 ? 9.803 -11.130 -29.218 1.00 92.62 172 TYR A N 1
ATOM 1359 C CA . TYR A 1 172 ? 10.022 -9.727 -28.869 1.00 92.62 172 TYR A CA 1
ATOM 1360 C C . TYR A 1 172 ? 10.177 -8.813 -30.086 1.00 92.62 172 TYR A C 1
ATOM 1362 O O . TYR A 1 172 ? 9.892 -7.621 -29.978 1.00 92.62 172 TYR A O 1
ATOM 1370 N N . ARG A 1 173 ? 10.637 -9.330 -31.233 1.00 94.00 173 ARG A N 1
ATOM 1371 C CA . ARG A 1 173 ? 10.790 -8.523 -32.446 1.00 94.00 173 ARG A CA 1
ATOM 1372 C C . ARG A 1 173 ? 9.419 -8.169 -33.012 1.00 94.00 173 ARG A C 1
ATOM 1374 O O . ARG A 1 173 ? 9.203 -7.005 -33.339 1.00 94.00 173 ARG A O 1
ATOM 1381 N N . ALA A 1 174 ? 8.493 -9.126 -33.040 1.00 92.25 174 ALA A N 1
ATOM 1382 C CA . ALA A 1 174 ? 7.108 -8.880 -33.435 1.00 92.25 174 ALA A CA 1
ATOM 1383 C C . ALA A 1 174 ? 6.426 -7.838 -32.531 1.00 92.25 174 ALA A C 1
ATOM 1385 O O . ALA A 1 174 ? 5.815 -6.901 -33.036 1.00 92.25 174 ALA A O 1
ATOM 1386 N N . ILE A 1 175 ? 6.608 -7.929 -31.207 1.00 93.12 175 ILE A N 1
ATOM 1387 C CA . ILE A 1 175 ? 6.043 -6.960 -30.246 1.00 93.12 175 ILE A CA 1
ATOM 1388 C C . ILE A 1 175 ? 6.587 -5.544 -30.481 1.00 93.12 175 ILE A C 1
ATOM 1390 O O . ILE A 1 175 ? 5.836 -4.572 -30.444 1.00 93.12 175 ILE A O 1
ATOM 1394 N N . ILE A 1 176 ? 7.894 -5.416 -30.728 1.00 93.88 176 ILE A N 1
ATOM 1395 C CA . ILE A 1 176 ? 8.535 -4.124 -31.007 1.00 93.88 176 ILE A CA 1
ATOM 1396 C C . ILE A 1 176 ? 8.032 -3.529 -32.322 1.00 93.88 176 ILE A C 1
ATOM 1398 O O . ILE A 1 176 ? 7.755 -2.332 -32.373 1.00 93.88 176 ILE A O 1
ATOM 1402 N N . ASN A 1 177 ? 7.922 -4.348 -33.370 1.00 94.31 177 ASN A N 1
ATOM 1403 C CA . ASN A 1 177 ? 7.407 -3.906 -34.662 1.00 94.31 177 ASN A CA 1
ATOM 1404 C C . ASN A 1 177 ? 5.965 -3.419 -34.523 1.00 94.31 177 ASN A C 1
ATOM 1406 O O . ASN A 1 177 ? 5.697 -2.274 -34.869 1.00 94.31 177 ASN A O 1
ATOM 1410 N N . PHE A 1 178 ? 5.097 -4.222 -33.900 1.00 95.44 178 PHE A N 1
ATOM 1411 C CA . PHE A 1 178 ? 3.717 -3.841 -33.612 1.00 95.44 178 PHE A CA 1
ATOM 1412 C C . PHE A 1 178 ? 3.643 -2.520 -32.839 1.00 95.44 178 PHE A C 1
ATOM 1414 O O . PHE A 1 178 ? 2.938 -1.607 -33.248 1.00 95.44 178 PHE A O 1
ATOM 1421 N N . PHE A 1 179 ? 4.417 -2.367 -31.760 1.00 96.31 179 PHE A N 1
ATOM 1422 C CA . PHE A 1 179 ? 4.428 -1.123 -30.989 1.00 96.31 179 PHE A CA 1
ATOM 1423 C C . PHE A 1 179 ? 4.855 0.086 -31.834 1.00 96.31 179 PHE A C 1
ATOM 1425 O O . PHE A 1 179 ? 4.234 1.147 -31.774 1.00 96.31 179 PHE A O 1
ATOM 1432 N N . ASN A 1 180 ? 5.927 -0.051 -32.615 1.00 95.38 180 ASN A N 1
ATOM 1433 C CA . ASN A 1 180 ? 6.439 1.036 -33.445 1.00 95.38 180 ASN A CA 1
ATOM 1434 C C . ASN A 1 180 ? 5.466 1.417 -34.569 1.00 95.38 180 ASN A C 1
ATOM 1436 O O . ASN A 1 180 ? 5.337 2.602 -34.873 1.00 95.38 180 ASN A O 1
ATOM 1440 N N . GLU A 1 181 ? 4.814 0.427 -35.176 1.00 94.56 181 GLU A N 1
ATOM 1441 C CA . GLU A 1 181 ? 3.810 0.604 -36.224 1.00 94.56 181 GLU A CA 1
ATOM 1442 C C . GLU A 1 181 ? 2.533 1.229 -35.656 1.00 94.56 181 GLU A C 1
ATOM 1444 O O . GLU A 1 181 ? 2.089 2.260 -36.147 1.00 94.56 181 GLU A O 1
ATOM 1449 N N . GLU A 1 182 ? 1.978 0.700 -34.570 1.00 94.69 182 GLU A N 1
ATOM 1450 C CA . GLU A 1 182 ? 0.731 1.213 -33.986 1.00 94.69 182 GLU A CA 1
ATOM 1451 C C . GLU A 1 182 ? 0.891 2.655 -33.477 1.00 94.69 182 GLU A C 1
ATOM 1453 O O . GLU A 1 182 ? 0.001 3.493 -33.608 1.00 94.69 182 GLU A O 1
ATOM 1458 N N . THR A 1 183 ? 2.056 2.981 -32.911 1.00 93.88 183 THR A N 1
ATOM 1459 C CA . THR A 1 183 ? 2.289 4.288 -32.274 1.00 93.88 183 THR A CA 1
ATOM 1460 C C . THR A 1 183 ? 2.947 5.306 -33.196 1.00 93.88 183 THR A C 1
ATOM 1462 O O . THR A 1 183 ? 3.083 6.471 -32.815 1.00 93.88 183 THR A O 1
ATOM 1465 N N . GLN A 1 184 ? 3.411 4.882 -34.377 1.00 93.38 184 GLN A N 1
ATOM 1466 C CA . GLN A 1 184 ? 4.145 5.704 -35.349 1.00 93.38 184 GLN A CA 1
ATOM 1467 C C . GLN A 1 184 ? 5.323 6.487 -34.728 1.00 93.38 184 GLN A C 1
ATOM 1469 O O . GLN A 1 184 ? 5.733 7.543 -35.208 1.00 93.38 184 GLN A O 1
ATOM 1474 N N . GLY A 1 185 ? 5.896 5.962 -33.638 1.00 90.31 185 GLY A N 1
ATOM 1475 C CA . GLY A 1 185 ? 7.020 6.561 -32.920 1.00 90.31 185 GLY A CA 1
ATOM 1476 C C . GLY A 1 185 ? 6.679 7.738 -32.002 1.00 90.31 185 GLY A C 1
ATOM 1477 O O . GLY A 1 185 ? 7.611 8.324 -31.451 1.00 90.31 185 GLY A O 1
ATOM 1478 N N . VAL A 1 186 ? 5.398 8.064 -31.781 1.00 92.19 186 VAL A N 1
ATOM 1479 C CA . VAL A 1 186 ? 4.979 9.167 -30.887 1.00 92.19 186 VAL A CA 1
ATOM 1480 C C . VAL A 1 186 ? 5.523 8.981 -29.465 1.00 92.19 186 VAL A C 1
ATOM 1482 O O . VAL A 1 186 ? 5.952 9.939 -28.831 1.00 92.19 186 VAL A O 1
ATOM 1485 N N . PHE A 1 187 ? 5.611 7.736 -28.994 1.00 94.12 187 PHE A N 1
ATOM 1486 C CA . PHE A 1 187 ? 6.149 7.377 -27.673 1.00 94.12 187 PHE A CA 1
ATOM 1487 C C . PHE A 1 187 ? 7.654 7.051 -27.672 1.00 94.12 187 PHE A C 1
ATOM 1489 O O . PHE A 1 187 ? 8.192 6.514 -26.697 1.00 94.12 187 PHE A O 1
ATOM 1496 N N . GLY A 1 188 ? 8.343 7.372 -28.770 1.00 91.81 188 GLY A N 1
ATOM 1497 C CA . GLY A 1 188 ? 9.713 6.961 -29.056 1.00 91.81 188 GLY A CA 1
ATOM 1498 C C . GLY A 1 188 ? 9.780 5.615 -29.780 1.00 91.81 188 GLY A C 1
ATOM 1499 O O . GLY A 1 188 ? 9.020 4.692 -29.495 1.00 91.81 188 GLY A O 1
ATOM 1500 N N . LYS A 1 189 ? 10.718 5.492 -30.726 1.00 91.94 189 LYS A N 1
ATOM 1501 C CA . LYS A 1 189 ? 10.933 4.252 -31.484 1.00 91.94 189 LYS A CA 1
ATOM 1502 C C . LYS A 1 189 ? 11.785 3.266 -30.693 1.00 91.94 189 LYS A C 1
ATOM 1504 O O . LYS A 1 189 ? 12.857 3.608 -30.193 1.00 91.94 189 LYS A O 1
ATOM 1509 N N . LEU A 1 190 ? 11.331 2.023 -30.629 1.00 92.19 190 LEU A N 1
ATOM 1510 C CA . LEU A 1 190 ? 12.090 0.906 -30.088 1.00 92.19 190 LEU A CA 1
ATOM 1511 C C . LEU A 1 190 ? 12.961 0.278 -31.177 1.00 92.19 190 LEU A C 1
ATOM 1513 O O . LEU A 1 190 ? 12.522 0.089 -32.308 1.00 92.19 190 LEU A O 1
ATOM 1517 N N . VAL A 1 191 ? 14.190 -0.089 -30.823 1.00 92.25 191 VAL A N 1
ATOM 1518 C CA . VAL A 1 191 ? 15.123 -0.781 -31.719 1.00 92.25 191 VAL A CA 1
ATOM 1519 C C . VAL A 1 191 ? 15.497 -2.113 -31.085 1.00 92.25 191 VAL A C 1
ATOM 1521 O O . VAL A 1 191 ? 15.804 -2.176 -29.894 1.00 92.25 191 VAL A O 1
ATOM 1524 N N . TYR A 1 192 ? 15.447 -3.181 -31.877 1.00 87.69 192 TYR A N 1
ATOM 1525 C CA . TYR A 1 192 ? 15.930 -4.495 -31.467 1.00 87.69 192 TYR A CA 1
ATOM 1526 C C . TYR A 1 192 ? 17.458 -4.580 -31.665 1.00 87.69 192 TYR A C 1
ATOM 1528 O O . TYR A 1 192 ? 17.946 -4.108 -32.693 1.00 87.69 192 TYR A O 1
ATOM 1536 N N . PRO A 1 193 ? 18.224 -5.207 -30.751 1.00 91.50 193 PRO A N 1
ATOM 1537 C CA . PRO A 1 193 ? 17.781 -5.900 -29.540 1.00 91.50 193 PRO A CA 1
ATOM 1538 C C . PRO A 1 193 ? 17.420 -4.955 -28.388 1.00 91.50 193 PRO A C 1
ATOM 1540 O O . PRO A 1 193 ? 18.065 -3.934 -28.167 1.00 91.50 193 PRO A O 1
ATOM 1543 N N . ILE A 1 194 ? 16.411 -5.346 -27.604 1.00 93.50 194 ILE A N 1
ATOM 1544 C CA . ILE A 1 194 ? 16.056 -4.671 -26.347 1.00 93.50 194 ILE A CA 1
ATOM 1545 C C . ILE A 1 194 ? 16.772 -5.301 -25.148 1.00 93.50 194 ILE A C 1
ATOM 1547 O O . ILE A 1 194 ? 17.176 -6.465 -25.183 1.00 93.50 194 ILE A O 1
ATOM 1551 N N . SER A 1 195 ? 16.897 -4.528 -24.068 1.00 94.25 195 SER A N 1
ATOM 1552 C CA . SER A 1 195 ? 17.512 -4.982 -22.818 1.00 94.25 195 SER A CA 1
ATOM 1553 C C . SER A 1 195 ? 16.717 -6.110 -22.154 1.00 94.25 195 SER A C 1
ATOM 1555 O O . SER A 1 195 ? 15.491 -6.182 -22.271 1.00 94.25 195 SER A O 1
ATOM 1557 N N . ASP A 1 196 ? 17.398 -6.958 -21.381 1.00 90.94 196 ASP A N 1
ATOM 1558 C CA . ASP A 1 196 ? 16.743 -8.074 -20.684 1.00 90.94 196 ASP A CA 1
ATOM 1559 C C . ASP A 1 196 ? 15.737 -7.604 -19.626 1.00 90.94 196 ASP A C 1
ATOM 1561 O O . ASP A 1 196 ? 14.720 -8.255 -19.407 1.00 90.94 196 ASP A O 1
ATOM 1565 N N . ASN A 1 197 ? 15.953 -6.432 -19.022 1.00 92.44 197 ASN A N 1
ATOM 1566 C CA . ASN A 1 197 ? 14.975 -5.828 -18.111 1.00 92.44 197 ASN A CA 1
ATOM 1567 C C . ASN A 1 197 ? 13.665 -5.482 -18.832 1.00 92.44 197 ASN A C 1
ATOM 1569 O O . ASN A 1 197 ? 12.580 -5.713 -18.296 1.00 92.44 197 ASN A O 1
ATOM 1573 N N . ARG A 1 198 ? 13.759 -4.962 -20.062 1.00 95.44 198 ARG A N 1
ATOM 1574 C CA . ARG A 1 198 ? 12.583 -4.646 -20.875 1.00 95.44 198 ARG A CA 1
ATOM 1575 C C . ARG A 1 198 ? 11.879 -5.924 -21.329 1.00 95.44 198 ARG A C 1
ATOM 1577 O O . ARG A 1 198 ? 10.660 -5.989 -21.237 1.00 95.44 198 ARG A O 1
ATOM 1584 N N . LYS A 1 199 ? 12.629 -6.972 -21.702 1.00 95.38 199 LYS A N 1
ATOM 1585 C CA . LYS A 1 199 ? 12.066 -8.306 -21.994 1.00 95.38 199 LYS A CA 1
ATOM 1586 C C . LYS A 1 199 ? 11.291 -8.883 -20.807 1.00 95.38 199 LYS A C 1
ATOM 1588 O O . LYS A 1 199 ? 10.178 -9.355 -21.002 1.00 95.38 199 LYS A O 1
ATOM 1593 N N . LYS A 1 200 ? 11.847 -8.804 -19.591 1.00 94.81 200 LYS A N 1
ATOM 1594 C CA . LYS A 1 200 ? 11.180 -9.251 -18.353 1.00 94.81 200 LYS A CA 1
ATOM 1595 C C . LYS A 1 200 ? 9.899 -8.472 -18.069 1.00 94.81 200 LYS A C 1
ATOM 1597 O O . LYS A 1 200 ? 8.900 -9.064 -17.688 1.00 94.81 200 LYS A O 1
ATOM 1602 N N . SER A 1 201 ? 9.923 -7.158 -18.279 1.00 95.69 201 SER A N 1
ATOM 1603 C CA . SER A 1 201 ? 8.748 -6.308 -18.050 1.00 95.69 201 SER A CA 1
ATOM 1604 C C . SER A 1 201 ? 7.635 -6.619 -19.055 1.00 95.69 201 SER A C 1
ATOM 1606 O O . SER A 1 201 ? 6.490 -6.790 -18.657 1.00 95.69 201 SER A O 1
ATOM 1608 N N . ILE A 1 202 ? 7.984 -6.781 -20.338 1.00 96.19 202 ILE A N 1
ATOM 1609 C CA . ILE A 1 202 ? 7.050 -7.221 -21.386 1.00 96.19 202 ILE A CA 1
ATOM 1610 C C . ILE A 1 202 ? 6.475 -8.601 -21.056 1.00 96.19 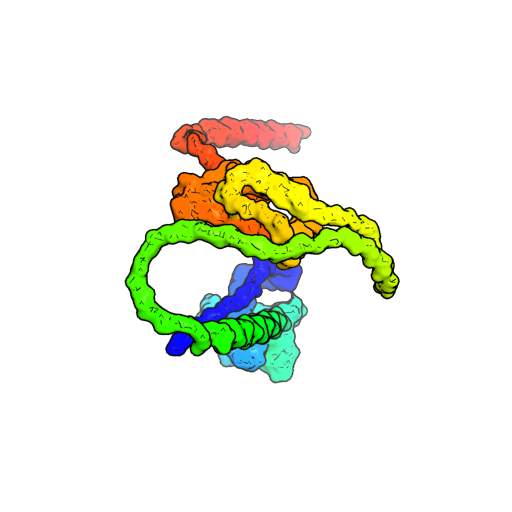202 ILE A C 1
ATOM 1612 O O . ILE A 1 202 ? 5.263 -8.771 -21.117 1.00 96.19 202 ILE A O 1
ATOM 1616 N N . LEU A 1 203 ? 7.328 -9.561 -20.678 1.00 95.69 203 LEU A N 1
ATOM 1617 C CA . LEU A 1 203 ? 6.905 -10.908 -20.291 1.00 95.69 203 LEU A CA 1
ATOM 1618 C C . LEU A 1 203 ? 5.874 -10.850 -19.162 1.00 95.69 203 LEU A C 1
ATOM 1620 O O . LEU A 1 203 ? 4.794 -11.395 -19.323 1.00 95.69 203 LEU A O 1
ATOM 1624 N N . ALA A 1 204 ? 6.157 -10.105 -18.091 1.00 93.81 204 ALA A N 1
ATOM 1625 C CA . ALA A 1 204 ? 5.232 -9.969 -16.970 1.00 93.81 204 ALA A CA 1
ATOM 1626 C C . ALA A 1 204 ? 3.884 -9.346 -17.383 1.00 93.81 204 ALA A C 1
ATOM 1628 O O . ALA A 1 204 ? 2.846 -9.745 -16.875 1.00 93.81 204 ALA A O 1
ATOM 1629 N N . ARG A 1 205 ? 3.865 -8.376 -18.312 1.00 96.38 205 ARG A N 1
ATOM 1630 C CA . ARG A 1 205 ? 2.594 -7.815 -18.815 1.00 96.38 205 ARG A CA 1
ATOM 1631 C C . ARG A 1 205 ? 1.815 -8.822 -19.669 1.00 96.38 205 ARG A C 1
ATOM 1633 O O . ARG A 1 205 ? 0.591 -8.835 -19.611 1.00 96.38 205 ARG A O 1
ATOM 1640 N N . ILE A 1 206 ? 2.511 -9.650 -20.450 1.00 93.75 206 ILE A N 1
ATOM 1641 C CA . ILE A 1 206 ? 1.893 -10.708 -21.264 1.00 93.75 206 ILE A CA 1
ATOM 1642 C C . ILE A 1 206 ? 1.381 -11.852 -20.385 1.00 93.75 206 ILE A C 1
ATOM 1644 O O . ILE A 1 206 ? 0.329 -12.401 -20.684 1.00 93.75 206 ILE A O 1
ATOM 1648 N N . GLU A 1 207 ? 2.089 -12.204 -19.313 1.00 90.38 207 GLU A N 1
ATOM 1649 C CA . GLU A 1 207 ? 1.626 -13.199 -18.340 1.00 90.38 207 GLU A CA 1
ATOM 1650 C C . GLU A 1 207 ? 0.371 -12.714 -17.601 1.00 90.38 207 GLU A C 1
ATOM 1652 O O . GLU A 1 207 ? -0.574 -13.483 -17.455 1.00 90.38 207 GLU A O 1
ATOM 1657 N N . ASP A 1 208 ? 0.325 -11.435 -17.212 1.00 88.56 208 ASP A N 1
ATOM 1658 C CA . ASP A 1 208 ? -0.813 -10.874 -16.474 1.00 88.56 208 ASP A CA 1
ATOM 1659 C C . ASP A 1 208 ? -2.060 -10.651 -17.353 1.00 88.56 208 ASP A C 1
ATOM 1661 O O . ASP A 1 208 ? -3.181 -10.896 -16.912 1.00 88.56 208 ASP A O 1
ATOM 1665 N N . PHE A 1 209 ? -1.886 -10.154 -18.584 1.00 86.31 209 PHE A N 1
ATOM 1666 C CA . PHE A 1 209 ? -2.993 -9.647 -19.415 1.00 86.31 209 PHE A CA 1
ATOM 1667 C C . PHE A 1 209 ? -3.101 -10.304 -20.798 1.00 86.31 209 PHE A C 1
ATOM 1669 O O . PHE A 1 209 ? -3.964 -9.940 -21.600 1.00 86.31 209 PHE A O 1
ATOM 1676 N N . GLY A 1 210 ? -2.224 -11.254 -21.112 1.00 88.50 210 GLY A N 1
ATOM 1677 C CA . GLY A 1 210 ? -2.132 -11.855 -22.437 1.00 88.50 210 GLY A CA 1
ATOM 1678 C C . GLY A 1 210 ? -1.538 -10.921 -23.499 1.00 88.50 210 GLY A C 1
ATOM 1679 O O . GLY A 1 210 ? -1.324 -9.720 -23.301 1.00 88.50 210 GLY A O 1
ATOM 1680 N N . LYS A 1 211 ? -1.278 -11.488 -24.683 1.00 88.75 211 LYS A N 1
ATOM 1681 C CA . LYS A 1 211 ? -0.819 -10.729 -25.863 1.00 88.75 211 LYS A CA 1
ATOM 1682 C C . LYS A 1 211 ? -1.877 -9.715 -26.318 1.00 88.75 211 LYS A C 1
ATOM 1684 O O . LYS A 1 211 ? -1.518 -8.599 -26.688 1.00 88.75 211 LYS A O 1
ATOM 1689 N N . ASP A 1 212 ? -3.158 -10.072 -26.220 1.00 87.38 212 ASP A N 1
ATOM 1690 C CA . ASP A 1 212 ? -4.275 -9.197 -26.588 1.00 87.38 212 ASP A CA 1
ATOM 1691 C C . ASP A 1 212 ? -4.402 -7.997 -25.649 1.00 87.38 212 ASP A C 1
ATOM 1693 O O . ASP A 1 212 ? -4.568 -6.873 -26.119 1.00 87.38 212 ASP A O 1
ATOM 1697 N N . GLY A 1 213 ? -4.232 -8.197 -24.337 1.00 89.19 213 GLY A N 1
ATOM 1698 C CA . GLY A 1 213 ? -4.202 -7.094 -23.375 1.00 89.19 213 GLY A CA 1
ATOM 1699 C C . GLY A 1 213 ? -3.026 -6.148 -23.618 1.00 89.19 213 GLY A C 1
ATOM 1700 O O . GLY A 1 213 ? -3.187 -4.930 -23.567 1.00 89.19 213 GLY A O 1
ATOM 1701 N N . PHE A 1 214 ? -1.852 -6.679 -23.974 1.00 95.31 214 PHE A N 1
ATOM 1702 C CA . PHE A 1 214 ? -0.721 -5.846 -24.393 1.00 95.31 214 PHE A CA 1
ATOM 1703 C C . PHE A 1 214 ? -1.036 -5.044 -25.659 1.00 95.31 214 PHE A C 1
ATOM 1705 O O . PHE A 1 214 ? -0.764 -3.844 -25.703 1.00 95.31 214 PHE A O 1
ATOM 1712 N N . ALA A 1 215 ? -1.632 -5.678 -26.671 1.00 93.94 215 ALA A N 1
ATOM 1713 C CA . ALA A 1 215 ? -2.026 -4.998 -27.899 1.00 93.94 215 ALA A CA 1
ATOM 1714 C C . ALA A 1 215 ? -3.050 -3.884 -27.633 1.00 93.94 215 ALA A C 1
ATOM 1716 O O . ALA A 1 215 ? -2.905 -2.774 -28.146 1.00 93.94 215 ALA A O 1
ATOM 1717 N N . GLU A 1 216 ? -4.043 -4.150 -26.786 1.00 91.56 216 GLU A N 1
ATOM 1718 C CA . GLU A 1 216 ? -5.073 -3.176 -26.437 1.00 91.56 216 GLU A CA 1
ATOM 1719 C C . GLU A 1 216 ? -4.515 -1.995 -25.639 1.00 91.56 216 GLU A C 1
ATOM 1721 O O . GLU A 1 216 ? -4.870 -0.849 -25.919 1.00 91.56 216 GLU A O 1
ATOM 1726 N N . MET A 1 217 ? -3.570 -2.233 -24.722 1.00 97.75 217 MET A N 1
ATOM 1727 C CA . MET A 1 217 ? -2.868 -1.161 -24.009 1.00 97.75 217 MET A CA 1
ATOM 1728 C C . MET A 1 217 ? -2.191 -0.197 -24.992 1.00 97.75 217 MET A C 1
ATOM 1730 O O . MET A 1 217 ? -2.361 1.019 -24.884 1.00 97.75 217 MET A O 1
ATOM 1734 N N . VAL A 1 218 ? -1.483 -0.722 -25.999 1.00 97.44 218 VAL A N 1
ATOM 1735 C CA . VAL A 1 218 ? -0.813 0.106 -27.016 1.00 97.44 218 VAL A CA 1
ATOM 1736 C C . VAL A 1 218 ? -1.828 0.911 -27.833 1.00 97.44 218 VAL A C 1
ATOM 1738 O O . VAL A 1 218 ? -1.629 2.110 -28.052 1.00 97.44 218 VAL A O 1
ATOM 1741 N N . ARG A 1 219 ? -2.948 0.296 -28.237 1.00 96.38 219 ARG A N 1
ATOM 1742 C CA . ARG A 1 219 ? -4.017 0.983 -28.980 1.00 96.38 219 ARG A CA 1
ATOM 1743 C C . ARG A 1 219 ? -4.653 2.098 -28.158 1.00 96.38 219 ARG A C 1
ATOM 1745 O O . ARG A 1 219 ? -4.780 3.215 -28.661 1.00 96.38 219 ARG A O 1
ATOM 1752 N N . LYS A 1 220 ? -5.008 1.843 -26.896 1.00 95.62 220 LYS A N 1
ATOM 1753 C CA . LYS A 1 220 ? -5.559 2.871 -25.999 1.00 95.62 220 LYS A CA 1
ATOM 1754 C C . LYS A 1 220 ? -4.577 4.016 -25.784 1.00 95.62 220 LYS A C 1
ATOM 1756 O O . LYS A 1 220 ? -4.951 5.179 -25.949 1.00 95.62 220 LYS A O 1
ATOM 1761 N N . ALA A 1 221 ? -3.303 3.702 -25.548 1.00 96.62 221 ALA A N 1
ATOM 1762 C CA . ALA A 1 221 ? -2.258 4.714 -25.459 1.00 96.62 221 ALA A CA 1
ATOM 1763 C C . ALA A 1 221 ? -2.197 5.582 -26.729 1.00 96.62 221 ALA A C 1
ATOM 1765 O O . ALA A 1 221 ? -2.225 6.808 -26.631 1.00 96.62 221 ALA A O 1
ATOM 1766 N N . SER A 1 222 ? -2.214 4.974 -27.924 1.00 95.19 222 SER A N 1
ATOM 1767 C CA . SER A 1 222 ? -2.172 5.693 -29.212 1.00 95.19 222 SER A CA 1
ATOM 1768 C C . SER A 1 222 ? -3.365 6.642 -29.43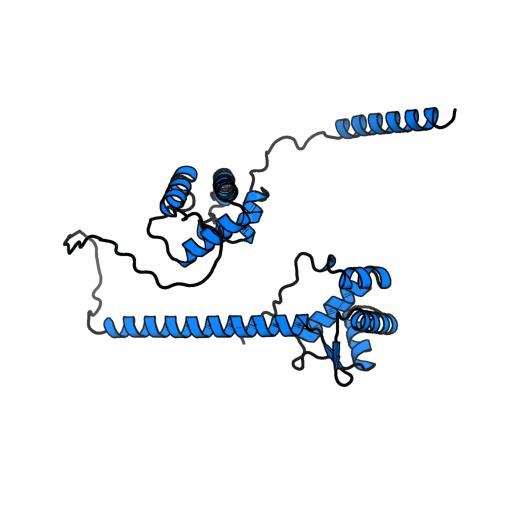6 1.00 95.19 222 SER A C 1
ATOM 1770 O O . SER A 1 222 ? -3.258 7.661 -30.129 1.00 95.19 222 SER A O 1
ATOM 1772 N N . ARG A 1 223 ? -4.517 6.362 -28.816 1.00 94.62 223 ARG A N 1
ATOM 1773 C CA . ARG A 1 223 ? -5.719 7.201 -28.917 1.00 94.62 223 ARG A CA 1
ATOM 1774 C C . ARG A 1 223 ? -5.684 8.377 -27.939 1.00 94.62 223 ARG A C 1
ATOM 1776 O O . ARG A 1 223 ? -6.164 9.448 -28.299 1.00 94.62 223 ARG A O 1
ATOM 1783 N N . SER A 1 224 ? -5.035 8.232 -26.785 1.00 94.94 224 SER A N 1
ATOM 1784 C CA . SER A 1 224 ? -4.960 9.260 -25.738 1.00 94.94 224 SER A CA 1
ATOM 1785 C C . SER A 1 224 ? -4.118 10.480 -26.123 1.00 94.94 224 SER A C 1
ATOM 1787 O O . SER A 1 224 ? -2.897 10.406 -26.278 1.00 94.94 224 SER A O 1
ATOM 1789 N N . ASP A 1 225 ? -4.750 11.647 -26.217 1.00 93.94 225 ASP A N 1
ATOM 1790 C CA . ASP A 1 225 ? -4.077 12.913 -26.511 1.00 93.94 225 ASP A CA 1
ATOM 1791 C C . ASP A 1 225 ? -3.173 13.366 -25.361 1.00 93.94 225 ASP A C 1
ATOM 1793 O O . ASP A 1 225 ? -2.129 13.970 -25.608 1.00 93.94 225 ASP A O 1
ATOM 1797 N N . PHE A 1 226 ? -3.514 13.018 -24.116 1.00 94.25 226 PHE A N 1
ATOM 1798 C CA . PHE A 1 226 ? -2.650 13.269 -22.964 1.00 94.25 226 PHE A CA 1
ATOM 1799 C C . PHE A 1 226 ? -1.362 12.445 -23.034 1.00 94.25 226 PHE A C 1
ATOM 1801 O O . PHE A 1 226 ? -0.276 13.010 -22.937 1.00 94.25 226 PHE A O 1
ATOM 1808 N N . LEU A 1 227 ? -1.458 11.127 -23.249 1.00 95.81 227 LEU A N 1
ATOM 1809 C CA . LEU A 1 227 ? -0.273 10.261 -23.281 1.00 95.81 227 LEU A CA 1
ATOM 1810 C C . LEU A 1 227 ? 0.654 10.624 -24.444 1.00 95.81 227 LEU A C 1
ATOM 1812 O O . LEU A 1 227 ? 1.876 10.566 -24.295 1.00 95.81 227 LEU A O 1
ATOM 1816 N N . LYS A 1 228 ? 0.080 11.042 -25.582 1.00 94.38 228 LYS A N 1
ATOM 1817 C CA . LYS A 1 228 ? 0.813 11.546 -26.756 1.00 94.38 228 LYS A CA 1
ATOM 1818 C C . LYS A 1 228 ? 1.459 12.922 -26.550 1.00 94.38 228 LYS A C 1
ATOM 1820 O O . LYS A 1 228 ? 2.163 13.373 -27.447 1.00 94.38 228 LYS A O 1
ATOM 1825 N N . GLY A 1 229 ? 1.196 13.599 -25.432 1.00 90.88 229 GLY A N 1
ATOM 1826 C CA . GLY A 1 229 ? 1.680 14.955 -25.164 1.00 90.88 229 GLY A CA 1
ATOM 1827 C C . GLY A 1 229 ? 1.017 16.045 -25.999 1.00 90.88 229 GLY A C 1
ATOM 1828 O O . GLY A 1 229 ? 1.565 17.127 -26.140 1.00 90.88 229 GLY A O 1
ATOM 1829 N N . LYS A 1 230 ? -0.175 15.794 -26.555 1.00 87.19 230 LYS A N 1
ATOM 1830 C CA . LYS A 1 230 ? -0.931 16.815 -27.301 1.00 87.19 230 LYS A CA 1
ATOM 1831 C C . LYS A 1 230 ? -1.647 17.817 -26.392 1.00 87.19 230 LYS A C 1
ATOM 1833 O O . LYS A 1 230 ? -2.002 18.899 -26.842 1.00 87.19 230 LYS A O 1
ATOM 1838 N N . VAL A 1 231 ? -1.911 17.437 -25.140 1.00 82.69 231 VAL A N 1
ATOM 1839 C CA . VAL A 1 231 ? -2.588 18.288 -24.139 1.00 82.69 231 VAL A CA 1
ATOM 1840 C C . VAL A 1 231 ? -1.581 19.057 -23.272 1.00 82.69 231 VAL A C 1
ATOM 1842 O O . VAL A 1 231 ? -1.921 20.087 -22.700 1.00 82.69 231 VAL A O 1
ATOM 1845 N N . SER A 1 232 ? -0.348 18.559 -23.155 1.00 77.38 232 SER A N 1
ATOM 1846 C CA . SER A 1 232 ? 0.723 19.152 -22.353 1.00 77.38 232 SER A CA 1
ATOM 1847 C C . SER A 1 232 ? 2.068 18.874 -23.009 1.00 77.38 232 SER A C 1
ATOM 1849 O O . SER A 1 232 ? 2.446 17.713 -23.163 1.00 77.38 232 SER A O 1
ATOM 1851 N N . ASP A 1 233 ? 2.822 19.931 -23.300 1.00 73.56 233 ASP A N 1
ATOM 1852 C CA . ASP A 1 233 ? 4.147 19.827 -23.925 1.00 73.56 233 ASP A CA 1
ATOM 1853 C C . ASP A 1 233 ? 5.206 19.216 -22.985 1.00 73.56 233 ASP A C 1
ATOM 1855 O O . ASP A 1 233 ? 6.296 18.837 -23.412 1.00 73.56 233 ASP A O 1
ATOM 1859 N N . ASN A 1 234 ? 4.890 19.088 -21.691 1.00 83.56 234 ASN A N 1
ATOM 1860 C CA . ASN A 1 234 ? 5.823 18.610 -20.671 1.00 83.56 234 ASN A CA 1
ATOM 1861 C C . ASN A 1 234 ? 5.812 17.087 -20.483 1.00 83.56 234 ASN A C 1
ATOM 1863 O O . ASN A 1 234 ? 6.634 16.566 -19.724 1.00 83.56 234 ASN A O 1
ATOM 1867 N N . PHE A 1 235 ? 4.885 16.361 -21.113 1.00 91.81 235 PHE A N 1
ATOM 1868 C CA . PHE A 1 235 ? 4.735 14.929 -20.874 1.00 91.81 235 PHE A CA 1
ATOM 1869 C C . PHE A 1 235 ? 4.405 14.144 -22.141 1.00 91.81 235 PHE A C 1
ATOM 1871 O O . PHE A 1 235 ? 3.418 14.410 -22.810 1.00 91.81 235 PHE A O 1
ATOM 1878 N N . VAL A 1 236 ? 5.201 13.105 -22.400 1.00 93.31 236 VAL A N 1
ATOM 1879 C CA . VAL A 1 236 ? 4.906 12.047 -23.371 1.00 93.31 236 VAL A CA 1
ATOM 1880 C C . VAL A 1 236 ? 5.208 10.710 -22.706 1.00 93.31 236 VAL A C 1
ATOM 1882 O O . VAL A 1 236 ? 6.305 10.506 -22.170 1.00 93.31 236 VAL A O 1
ATOM 1885 N N . ALA A 1 237 ? 4.248 9.790 -22.744 1.00 93.75 237 ALA A N 1
ATOM 1886 C CA . ALA A 1 237 ? 4.373 8.472 -22.137 1.00 93.75 237 ALA A CA 1
ATOM 1887 C C . ALA A 1 237 ? 5.372 7.605 -22.921 1.00 93.75 237 ALA A C 1
ATOM 1889 O O . ALA A 1 237 ? 5.060 7.063 -23.975 1.00 93.75 237 ALA A O 1
ATOM 1890 N N . LYS A 1 238 ? 6.603 7.466 -22.420 1.00 95.94 238 LYS A N 1
ATOM 1891 C CA . LYS A 1 238 ? 7.611 6.583 -23.035 1.00 95.94 238 LYS A CA 1
ATOM 1892 C C . LYS A 1 238 ? 7.227 5.113 -22.862 1.00 95.94 238 LYS A C 1
ATOM 1894 O O . LYS A 1 238 ? 6.553 4.759 -21.899 1.00 95.94 238 LYS A O 1
ATOM 1899 N N . PHE A 1 239 ? 7.751 4.241 -23.726 1.00 96.56 239 PHE A N 1
ATOM 1900 C CA . PHE A 1 239 ? 7.500 2.794 -23.652 1.00 96.56 239 PHE A CA 1
ATOM 1901 C C . PHE A 1 239 ? 7.685 2.195 -22.251 1.00 96.56 239 PHE A C 1
ATOM 1903 O O . PHE A 1 239 ? 6.802 1.494 -21.772 1.00 96.56 239 PHE A O 1
ATOM 1910 N N . ASP A 1 240 ? 8.797 2.509 -21.576 1.00 96.44 240 ASP A N 1
ATOM 1911 C CA . ASP A 1 240 ? 9.078 1.968 -20.238 1.00 96.44 240 ASP A CA 1
ATOM 1912 C C . ASP A 1 240 ? 8.032 2.392 -19.205 1.00 96.44 240 ASP A C 1
ATOM 1914 O O . ASP A 1 240 ? 7.687 1.599 -18.341 1.00 96.44 240 ASP A O 1
ATOM 1918 N N . TRP A 1 241 ? 7.501 3.610 -19.326 1.00 97.06 241 TRP A N 1
ATOM 1919 C CA . TRP A 1 241 ? 6.459 4.115 -18.437 1.00 97.06 241 TRP A CA 1
ATOM 1920 C C . TRP A 1 241 ? 5.143 3.361 -18.648 1.00 97.06 241 TRP A C 1
ATOM 1922 O O . TRP A 1 241 ? 4.488 2.994 -17.680 1.00 97.06 241 TRP A O 1
ATOM 1932 N N . MET A 1 242 ? 4.781 3.070 -19.903 1.00 97.12 242 MET A N 1
ATOM 1933 C CA . MET A 1 242 ? 3.536 2.363 -20.238 1.00 97.12 242 MET A CA 1
ATOM 1934 C C . MET A 1 242 ? 3.528 0.896 -19.795 1.00 97.12 242 MET A C 1
ATOM 1936 O O . MET A 1 242 ? 2.464 0.355 -19.519 1.00 97.12 242 MET A O 1
ATOM 1940 N N . ILE A 1 243 ? 4.694 0.244 -19.727 1.00 96.88 243 ILE A N 1
ATOM 1941 C CA . ILE A 1 243 ? 4.805 -1.163 -19.304 1.00 96.88 243 ILE A CA 1
ATOM 1942 C C . ILE A 1 243 ? 5.038 -1.335 -17.797 1.00 96.88 243 ILE A C 1
ATOM 1944 O O . ILE A 1 243 ? 5.174 -2.468 -17.331 1.00 96.88 243 ILE A O 1
ATOM 1948 N N . GLU A 1 244 ? 5.095 -0.242 -17.030 1.00 96.88 244 GLU A N 1
ATOM 1949 C CA . GLU A 1 244 ? 5.032 -0.323 -15.570 1.00 96.88 244 GLU A CA 1
ATOM 1950 C C . GLU A 1 244 ? 3.656 -0.862 -15.145 1.00 96.88 244 GLU A C 1
ATOM 1952 O O . GLU A 1 244 ? 2.651 -0.444 -15.722 1.00 96.88 244 GLU A O 1
ATOM 1957 N N . PRO A 1 245 ? 3.570 -1.757 -14.139 1.00 94.62 245 PRO A N 1
ATOM 1958 C CA . PRO A 1 245 ? 2.327 -2.468 -13.821 1.00 94.62 245 PRO A CA 1
ATOM 1959 C C . PRO A 1 245 ? 1.113 -1.555 -13.599 1.00 94.62 245 PRO A C 1
ATOM 1961 O O . PRO A 1 245 ? 0.057 -1.784 -14.181 1.00 94.62 245 PRO A O 1
ATOM 1964 N N . ASP A 1 246 ? 1.287 -0.493 -12.808 1.00 95.00 246 ASP A N 1
ATOM 1965 C CA . ASP A 1 246 ? 0.223 0.457 -12.462 1.00 95.00 246 ASP A CA 1
ATOM 1966 C C . ASP A 1 246 ? -0.240 1.273 -13.680 1.00 95.00 246 ASP A C 1
ATOM 1968 O O . ASP A 1 246 ? -1.434 1.387 -13.953 1.00 95.00 246 ASP A O 1
ATOM 1972 N N . ASN A 1 247 ? 0.697 1.791 -14.478 1.00 96.69 247 ASN A N 1
ATOM 1973 C CA . ASN A 1 247 ? 0.352 2.583 -15.662 1.00 96.69 247 ASN A CA 1
ATOM 1974 C C . ASN A 1 247 ? -0.290 1.716 -16.747 1.00 96.69 247 ASN A C 1
ATOM 1976 O O . ASN A 1 247 ? -1.252 2.147 -17.377 1.00 96.69 247 ASN A O 1
ATOM 1980 N N . PHE A 1 248 ? 0.205 0.491 -16.935 1.00 97.69 248 PHE A N 1
ATOM 1981 C CA . PHE A 1 248 ? -0.359 -0.471 -17.876 1.00 97.69 248 PHE A CA 1
ATOM 1982 C C . PHE A 1 248 ? -1.838 -0.730 -17.569 1.00 97.69 248 PHE A C 1
ATOM 1984 O O . PHE A 1 248 ? -2.687 -0.627 -18.456 1.00 97.69 248 PHE A O 1
ATOM 1991 N N . GLN A 1 249 ? -2.154 -0.994 -16.296 1.00 93.44 249 GLN A N 1
ATOM 1992 C CA . GLN A 1 249 ? -3.524 -1.206 -15.843 1.00 93.44 249 GLN A CA 1
ATOM 1993 C C . GLN A 1 249 ? -4.382 0.054 -16.031 1.00 93.44 249 GLN A C 1
ATOM 1995 O O . GLN A 1 249 ? -5.450 -0.023 -16.630 1.00 93.44 249 GLN A O 1
ATOM 2000 N N . LYS A 1 250 ? -3.892 1.233 -15.630 1.00 93.94 250 LYS A N 1
ATOM 2001 C CA . LYS A 1 250 ? -4.620 2.503 -15.800 1.00 93.94 250 LYS A CA 1
ATOM 2002 C C . LYS A 1 250 ? -4.937 2.828 -17.263 1.00 93.94 250 LYS A C 1
ATOM 2004 O O . LYS A 1 250 ? -5.987 3.403 -17.546 1.00 93.94 250 LYS A O 1
ATOM 2009 N N . ILE A 1 251 ? -4.041 2.484 -18.191 1.00 96.81 251 ILE A N 1
ATOM 2010 C CA . ILE A 1 251 ? -4.286 2.632 -19.632 1.00 96.81 251 ILE A CA 1
ATOM 2011 C C . ILE A 1 251 ? -5.418 1.699 -20.067 1.00 96.81 251 ILE A C 1
ATOM 2013 O O . ILE A 1 251 ? -6.341 2.146 -20.745 1.00 96.81 251 ILE A O 1
ATOM 2017 N N . LEU A 1 252 ? -5.390 0.431 -19.650 1.00 92.44 252 LEU A N 1
ATOM 2018 C CA . LEU A 1 252 ? -6.457 -0.522 -19.962 1.00 92.44 252 LEU A CA 1
ATOM 2019 C C . LEU A 1 252 ? -7.810 -0.121 -19.370 1.00 92.44 252 LEU A C 1
ATOM 2021 O O . LEU A 1 252 ? -8.831 -0.273 -20.038 1.00 92.44 252 LEU A O 1
ATOM 2025 N N . GLU A 1 253 ? -7.823 0.463 -18.178 1.00 91.62 253 GLU A N 1
ATOM 2026 C CA . GLU A 1 253 ? -9.030 0.976 -17.518 1.00 91.62 253 GLU A CA 1
ATOM 2027 C C . GLU A 1 253 ? -9.610 2.229 -18.196 1.00 91.62 253 GLU A C 1
ATOM 2029 O O . GLU A 1 253 ? -10.730 2.626 -17.893 1.00 91.62 253 GLU A O 1
ATOM 2034 N N . GLY A 1 254 ? -8.889 2.841 -19.145 1.00 91.56 254 GLY A N 1
ATOM 2035 C CA . GLY A 1 254 ? -9.352 4.038 -19.851 1.00 91.56 254 GLY A CA 1
ATOM 2036 C C . GLY A 1 254 ? -9.178 5.332 -19.055 1.00 91.56 254 GLY A C 1
ATOM 2037 O O . GLY A 1 254 ? -9.737 6.365 -19.417 1.00 91.56 254 GLY A O 1
ATOM 2038 N N . ASN A 1 255 ? -8.347 5.334 -18.005 1.00 92.44 255 ASN A N 1
ATOM 2039 C CA . ASN A 1 255 ? -8.095 6.528 -17.182 1.00 92.44 255 ASN A CA 1
ATOM 2040 C C . ASN A 1 255 ? -7.476 7.692 -17.978 1.00 92.44 255 ASN A C 1
ATOM 2042 O O . ASN A 1 255 ? -7.500 8.840 -17.531 1.00 92.44 255 ASN A O 1
ATOM 2046 N N . TYR A 1 256 ? -6.926 7.396 -19.158 1.00 93.75 256 TYR A N 1
ATOM 2047 C CA . TYR A 1 256 ? -6.325 8.363 -20.073 1.00 93.75 256 TYR A CA 1
ATOM 2048 C C . TYR A 1 256 ? -7.110 8.536 -21.377 1.00 93.75 256 TYR A C 1
ATOM 2050 O O . TYR A 1 256 ? -6.605 9.180 -22.300 1.00 93.75 256 TYR A O 1
ATOM 2058 N N . ASP A 1 257 ? -8.317 7.981 -21.477 1.00 92.88 257 ASP A N 1
ATOM 2059 C CA . ASP A 1 257 ? -9.153 8.143 -22.661 1.00 92.88 257 ASP A CA 1
ATOM 2060 C C . ASP A 1 257 ? -9.567 9.615 -22.816 1.00 92.88 257 ASP A C 1
ATOM 2062 O O . ASP A 1 257 ? -9.785 10.350 -21.844 1.00 92.88 257 ASP A O 1
ATOM 2066 N N . ASN A 1 258 ? -9.644 10.080 -24.063 1.00 91.50 258 ASN A N 1
ATOM 2067 C CA . ASN A 1 258 ? -10.009 11.465 -24.340 1.00 91.50 258 ASN A CA 1
ATOM 2068 C C . ASN A 1 258 ? -11.463 11.695 -23.929 1.00 91.50 258 ASN A C 1
ATOM 2070 O O . ASN A 1 258 ? -12.379 11.075 -24.470 1.00 91.50 258 ASN A O 1
ATOM 2074 N N . ARG A 1 259 ? -11.684 12.623 -22.997 1.00 85.50 259 ARG A N 1
ATOM 2075 C CA . ARG A 1 259 ? -13.040 13.023 -22.615 1.00 85.50 259 ARG A CA 1
ATOM 2076 C C . ARG A 1 259 ? -13.707 13.718 -23.798 1.00 85.50 259 ARG A C 1
ATOM 2078 O O . ARG A 1 259 ? -13.163 14.684 -24.335 1.00 85.50 259 ARG A O 1
ATOM 2085 N N . ILE A 1 260 ? -14.891 13.252 -24.181 1.00 75.44 260 ILE A N 1
ATOM 2086 C CA . ILE A 1 260 ? -15.705 13.915 -25.199 1.00 75.44 260 ILE A CA 1
ATOM 2087 C C . ILE A 1 260 ? -16.128 15.277 -24.638 1.00 75.44 260 ILE A C 1
ATOM 2089 O O . ILE A 1 260 ? -16.824 15.358 -23.628 1.00 75.44 260 ILE A O 1
ATOM 2093 N N . LYS A 1 261 ? -15.697 16.366 -25.279 1.00 58.88 261 LYS A N 1
ATOM 2094 C CA . LYS A 1 261 ? -16.272 17.693 -25.037 1.00 58.88 261 LYS A CA 1
ATOM 2095 C C . LYS A 1 261 ? -17.582 17.787 -25.825 1.00 58.88 261 LYS A C 1
ATOM 2097 O O . LYS A 1 261 ? -17.548 18.075 -27.015 1.00 58.88 261 LYS A O 1
ATOM 2102 N N . GLY A 1 262 ? -18.714 17.531 -25.167 1.00 42.19 262 GLY A N 1
ATOM 2103 C CA . GLY A 1 262 ? -20.046 17.702 -25.753 1.00 42.19 262 GLY A CA 1
ATOM 2104 C C . GLY A 1 262 ? -21.180 17.539 -24.736 1.00 42.19 262 GLY A C 1
ATOM 2105 O O . GLY A 1 262 ? -21.405 16.436 -24.260 1.00 42.19 262 GLY A O 1
ATOM 2106 N N . TYR A 1 263 ? -21.877 18.651 -24.470 1.00 40.28 263 TYR A N 1
ATOM 2107 C CA . TYR A 1 263 ? -23.119 18.847 -23.698 1.00 40.28 263 TYR A CA 1
ATOM 2108 C C . TYR A 1 263 ? -23.073 18.722 -22.169 1.00 40.28 263 TYR A C 1
ATOM 2110 O O . TYR A 1 263 ? -23.675 17.852 -21.553 1.00 40.28 263 TYR A O 1
ATOM 2118 N N . GLY A 1 264 ? -22.453 19.727 -21.548 1.00 43.16 264 GLY A N 1
ATOM 2119 C CA . GLY A 1 264 ? -22.961 20.277 -20.293 1.00 43.16 264 GLY A CA 1
ATOM 2120 C C . GLY A 1 264 ? -23.955 21.401 -20.593 1.00 43.16 264 GLY A C 1
ATOM 2121 O O . GLY A 1 264 ? -23.539 22.549 -20.693 1.00 43.16 264 GLY A O 1
ATOM 2122 N N . ALA A 1 265 ? -25.226 21.060 -20.798 1.00 46.28 265 ALA A N 1
ATOM 2123 C CA . ALA A 1 265 ? -26.395 21.927 -20.635 1.00 46.28 265 ALA A CA 1
ATOM 2124 C C . ALA A 1 265 ? -27.643 21.048 -20.795 1.00 46.28 265 ALA A C 1
ATOM 2126 O O . ALA A 1 265 ? -27.814 20.427 -21.837 1.00 46.28 265 ALA A O 1
ATOM 2127 N N . ASP A 1 266 ? -28.481 21.034 -19.762 1.00 46.38 266 ASP A N 1
ATOM 2128 C CA . ASP A 1 266 ? -29.824 20.448 -19.726 1.00 46.38 266 ASP A CA 1
ATOM 2129 C C . ASP A 1 266 ? -29.918 18.913 -19.632 1.00 46.38 266 ASP A C 1
ATOM 2131 O O . ASP A 1 266 ? -30.110 18.197 -20.606 1.00 46.38 266 ASP A O 1
ATOM 2135 N N . ASN A 1 267 ? -29.807 18.399 -18.405 1.00 44.34 267 ASN A N 1
ATOM 2136 C CA . ASN A 1 267 ? -30.211 17.032 -18.073 1.00 44.34 267 ASN A CA 1
ATOM 2137 C C . ASN A 1 267 ? -31.044 17.030 -16.780 1.00 44.34 267 ASN A C 1
ATOM 2139 O O . ASN A 1 267 ? -30.789 16.267 -15.856 1.00 44.34 267 ASN A O 1
ATOM 2143 N N . GLN A 1 268 ? -32.013 17.949 -16.690 1.00 46.59 268 GLN A N 1
ATOM 2144 C CA . GLN A 1 268 ? -33.086 17.871 -15.691 1.00 46.59 268 GLN A CA 1
ATOM 2145 C C . GLN A 1 268 ? -34.329 17.134 -16.221 1.00 46.59 268 GLN A C 1
ATOM 2147 O O . GLN A 1 268 ? -35.107 16.639 -15.416 1.00 46.59 268 GLN A O 1
ATOM 2152 N N . SER A 1 269 ? -34.498 16.975 -17.541 1.00 50.44 269 SER A N 1
ATOM 2153 C CA . SER A 1 269 ? -35.685 16.312 -18.110 1.00 50.44 269 SER A CA 1
ATOM 2154 C C . SER A 1 269 ? -35.586 14.780 -18.162 1.00 50.44 269 SER A C 1
ATOM 2156 O O . SER A 1 269 ? -36.571 14.098 -17.888 1.00 50.44 269 SER A O 1
ATOM 2158 N N . GLY A 1 270 ? -34.403 14.221 -18.446 1.00 49.03 270 GLY A N 1
ATOM 2159 C CA . GLY A 1 270 ? -34.213 12.766 -18.548 1.00 49.03 270 GLY A CA 1
ATOM 2160 C C . GLY A 1 270 ? -34.322 12.034 -17.205 1.00 49.03 270 GLY A C 1
ATOM 2161 O O . GLY A 1 270 ? -34.890 10.943 -17.133 1.00 49.03 270 GLY A O 1
ATOM 2162 N N . ASP A 1 271 ? -33.843 12.661 -16.128 1.00 56.44 271 ASP A N 1
ATOM 2163 C CA . ASP A 1 271 ? -33.951 12.110 -14.774 1.00 56.44 271 ASP A CA 1
ATOM 2164 C C . ASP A 1 271 ? -35.388 12.202 -14.236 1.00 56.44 271 ASP A C 1
ATOM 2166 O O . ASP A 1 271 ? -35.816 11.315 -13.496 1.00 56.44 271 ASP A O 1
ATOM 2170 N N . GLU A 1 272 ? -36.173 13.211 -14.638 1.00 56.56 272 GLU A N 1
ATOM 2171 C CA . GLU A 1 272 ? -37.597 13.292 -14.290 1.00 56.56 272 GLU A CA 1
ATOM 2172 C C . GLU A 1 272 ? -38.440 12.240 -15.017 1.00 56.56 272 GLU A C 1
ATOM 2174 O O . GLU A 1 272 ? -39.271 11.601 -14.370 1.00 56.56 272 GLU A O 1
ATOM 2179 N N . GLU A 1 273 ? -38.211 11.994 -16.312 1.00 59.81 273 GLU A N 1
ATOM 2180 C CA . GLU A 1 273 ? -38.911 10.929 -17.048 1.00 59.81 273 GLU A CA 1
ATOM 2181 C C . GLU A 1 273 ? -38.564 9.537 -16.505 1.00 59.81 273 GLU A C 1
ATOM 2183 O O . GLU A 1 273 ? -39.460 8.718 -16.278 1.00 59.81 273 GLU A O 1
ATOM 2188 N N . LEU A 1 274 ? -37.285 9.279 -16.205 1.00 61.03 274 LEU A N 1
ATOM 2189 C CA . LEU A 1 274 ? -36.848 8.020 -15.600 1.00 61.03 274 LEU A CA 1
ATOM 2190 C C . LEU A 1 274 ? -37.435 7.842 -14.190 1.00 61.03 274 LEU A C 1
ATOM 2192 O O . LEU A 1 274 ? -37.944 6.769 -13.857 1.00 61.03 274 LEU A O 1
ATOM 2196 N N . MET A 1 275 ? -37.442 8.901 -13.375 1.00 64.56 275 MET A N 1
ATOM 2197 C CA . MET A 1 275 ? -38.058 8.882 -12.045 1.00 64.56 275 MET A CA 1
ATOM 2198 C C . MET A 1 275 ? -39.581 8.726 -12.101 1.00 64.56 275 MET A C 1
ATOM 2200 O O . MET A 1 275 ? -40.152 8.057 -11.237 1.00 64.56 275 MET A O 1
ATOM 2204 N N . GLN A 1 276 ? -40.260 9.301 -13.097 1.00 70.75 276 GLN A N 1
ATOM 2205 C CA . GLN A 1 276 ? -41.695 9.094 -13.306 1.00 70.75 276 GLN A CA 1
ATOM 2206 C C . GLN A 1 276 ? -41.996 7.650 -13.712 1.00 70.75 276 GLN A C 1
ATOM 2208 O O . GLN A 1 276 ? -42.933 7.056 -13.174 1.00 70.75 276 GLN A O 1
ATOM 2213 N N . HIS A 1 277 ? -41.177 7.052 -14.579 1.00 70.81 277 HIS A N 1
ATOM 2214 C CA . HIS A 1 277 ? -41.342 5.661 -14.998 1.00 70.81 277 HIS A CA 1
ATOM 2215 C C . HIS A 1 277 ? -41.119 4.680 -13.835 1.00 70.81 277 HIS A C 1
ATOM 2217 O O . HIS A 1 277 ? -41.908 3.755 -13.633 1.00 70.81 277 HIS A O 1
ATOM 2223 N N . ILE A 1 278 ? -40.106 4.935 -12.998 1.00 72.12 278 ILE A N 1
ATOM 2224 C CA . ILE A 1 278 ? -39.838 4.149 -11.784 1.00 72.12 278 ILE A CA 1
ATOM 2225 C C . ILE A 1 278 ? -40.992 4.286 -10.777 1.00 72.12 278 ILE A C 1
ATOM 2227 O O . ILE A 1 278 ? -41.467 3.281 -10.246 1.00 72.12 278 ILE A O 1
ATOM 2231 N N . LYS A 1 279 ? -41.508 5.502 -10.545 1.00 75.69 279 LYS A N 1
ATOM 2232 C CA . LYS A 1 279 ? -42.652 5.726 -9.640 1.00 75.69 279 LYS A CA 1
ATOM 2233 C C . LYS A 1 279 ? -43.927 5.027 -10.122 1.00 75.69 279 LYS A C 1
ATOM 2235 O O . LYS A 1 279 ? -44.640 4.451 -9.303 1.00 75.69 279 LYS A O 1
ATOM 2240 N N . GLN A 1 280 ? -44.204 5.036 -11.427 1.00 71.69 280 GLN A N 1
ATOM 2241 C CA . GLN A 1 280 ? -45.361 4.338 -12.001 1.00 71.69 280 GLN A CA 1
ATOM 2242 C C . GLN A 1 280 ? -45.228 2.810 -11.907 1.00 71.69 280 GLN A C 1
ATOM 2244 O O . GLN A 1 280 ? -46.212 2.134 -11.604 1.00 71.69 280 GLN A O 1
ATOM 2249 N N . GLY A 1 281 ? -44.022 2.266 -12.103 1.00 70.81 281 GLY A N 1
ATOM 2250 C CA . GLY A 1 281 ? -43.747 0.836 -11.932 1.00 70.81 281 GLY A CA 1
ATOM 2251 C C . GLY A 1 281 ? -43.938 0.361 -10.489 1.00 70.81 281 GLY A C 1
ATOM 2252 O O . GLY A 1 281 ? -44.585 -0.658 -10.253 1.00 70.81 281 GLY A O 1
ATOM 2253 N N . ILE A 1 282 ? -43.457 1.141 -9.515 1.00 68.44 282 ILE A N 1
ATOM 2254 C CA . ILE A 1 282 ? -43.624 0.837 -8.085 1.00 68.44 282 ILE A CA 1
ATOM 2255 C C . ILE A 1 282 ? -45.103 0.926 -7.668 1.00 68.44 282 ILE A C 1
ATOM 2257 O O . ILE A 1 282 ? -45.586 0.065 -6.936 1.00 68.44 282 ILE A O 1
ATOM 2261 N N . ALA A 1 283 ? -45.850 1.920 -8.163 1.00 69.50 283 ALA A N 1
ATOM 2262 C CA . ALA A 1 283 ? -47.275 2.070 -7.855 1.00 69.50 283 ALA A CA 1
ATOM 2263 C C . ALA A 1 283 ? -48.136 0.918 -8.408 1.00 69.50 283 ALA A C 1
ATOM 2265 O O . ALA A 1 283 ? -49.053 0.467 -7.722 1.00 69.50 283 ALA A O 1
ATOM 2266 N N . ARG A 1 284 ? -47.821 0.403 -9.608 1.00 65.81 284 ARG A N 1
ATOM 2267 C CA . ARG A 1 284 ? -48.486 -0.790 -10.166 1.00 65.81 284 ARG A CA 1
ATOM 2268 C C . ARG A 1 284 ? -48.185 -2.051 -9.359 1.00 65.81 284 ARG A C 1
ATOM 2270 O O . ARG A 1 284 ? -49.112 -2.776 -9.019 1.00 65.81 284 ARG A O 1
ATOM 2277 N N . GLY A 1 285 ? -46.922 -2.263 -8.982 1.00 61.28 285 GLY A N 1
ATOM 2278 C CA . GLY A 1 285 ? -46.526 -3.431 -8.189 1.00 61.28 285 GLY A CA 1
ATOM 2279 C C . GLY A 1 285 ? -47.183 -3.484 -6.805 1.00 61.28 285 GLY A C 1
ATOM 2280 O O . GLY A 1 285 ? -47.497 -4.564 -6.316 1.00 61.28 285 GLY A O 1
ATOM 2281 N N . LEU A 1 286 ? -47.453 -2.325 -6.193 1.00 60.00 286 LEU A N 1
ATOM 2282 C CA . LEU A 1 286 ? -48.131 -2.252 -4.894 1.00 60.00 286 LEU A CA 1
ATOM 2283 C C . LEU A 1 286 ? -49.643 -2.525 -4.982 1.00 60.00 286 LEU A C 1
ATOM 2285 O O . LEU A 1 286 ? -50.208 -3.075 -4.038 1.00 60.00 286 LEU A O 1
ATOM 2289 N N . GLN A 1 287 ? -50.296 -2.191 -6.100 1.00 55.66 287 GLN A N 1
ATOM 2290 C CA . GLN A 1 287 ? -51.719 -2.492 -6.312 1.00 55.66 287 GLN A CA 1
ATOM 2291 C C . GLN A 1 287 ? -51.963 -3.975 -6.622 1.00 55.66 287 GLN A C 1
ATOM 2293 O O . GLN A 1 287 ? -52.942 -4.531 -6.139 1.00 55.66 287 GLN A O 1
ATOM 2298 N N . GLU A 1 288 ? -51.054 -4.631 -7.348 1.00 55.25 288 GLU A N 1
ATOM 2299 C CA . GLU A 1 288 ? -51.150 -6.069 -7.652 1.00 55.25 288 GLU A CA 1
ATOM 2300 C C . GLU A 1 288 ? -50.860 -6.963 -6.432 1.00 55.25 288 GLU A C 1
ATOM 2302 O O . GLU A 1 288 ? -51.314 -8.100 -6.380 1.00 55.25 288 GLU A O 1
ATOM 2307 N N . SER A 1 289 ? -50.156 -6.447 -5.417 1.00 54.38 289 SER A N 1
ATOM 2308 C CA . SER A 1 289 ? -49.882 -7.161 -4.159 1.00 54.38 289 SER A CA 1
ATOM 2309 C C . SER A 1 289 ? -50.969 -7.023 -3.079 1.00 54.38 289 SER A C 1
ATOM 2311 O O . SER A 1 289 ? -50.821 -7.591 -1.998 1.00 54.38 289 SER A O 1
ATOM 2313 N N . ALA A 1 290 ? -52.029 -6.246 -3.338 1.00 53.81 290 ALA A N 1
ATOM 2314 C CA . ALA A 1 290 ? -53.082 -5.914 -2.369 1.00 53.81 290 ALA A CA 1
ATOM 2315 C C . ALA A 1 290 ? -54.483 -6.465 -2.725 1.00 53.81 290 ALA A C 1
ATOM 2317 O O . ALA A 1 290 ? -55.459 -6.117 -2.059 1.00 53.81 290 ALA A O 1
ATOM 2318 N N . THR A 1 291 ? -54.581 -7.327 -3.740 1.00 48.38 291 THR A N 1
ATOM 2319 C CA . THR A 1 291 ? -55.772 -8.129 -4.096 1.00 48.38 291 THR A CA 1
ATOM 2320 C C . THR A 1 291 ? -55.466 -9.606 -3.968 1.00 48.38 291 THR A C 1
ATOM 2322 O O . THR A 1 291 ? -56.335 -10.333 -3.441 1.00 48.38 291 THR A O 1
#

Foldseek 3Di:
DPDDDDDFDDDPVPCVPPLNVQQCVVQNVLLVLLLVLLLVVLLVDPVSKAALDLVSLVVSCVVSVHDSVSSNVSVVSCCVSVCWDDDPRIIHGPSSVVRVVVVVVVVVVVVVVVVVVVVVVVVVVVVVPPDDDDDDDDDDDDDDDDDDDDDDDDDDDDDDDDDDDDDDDDDPVVLLVLLCVLQVQLQHHDDPPDDVVLVVLVVVQCVVQNPVLSSQLSNLCSQFCVCSCVVHVVHHQHPVNCSDPVNVVCSSVSVRHDDDPDDPDDDPVVVVVVVVVVVVVVVVVVVVVPD